Protein AF-A0A445MX66-F1 (afdb_monomer)

Radius of gyration: 47.35 Å; Cα contacts (8 Å, |Δi|>4): 118; chains: 1; bounding box: 82×67×129 Å

Structure (mmCIF, N/CA/C/O backbone):
data_AF-A0A445MX66-F1
#
_entry.id   AF-A0A445MX66-F1
#
loop_
_atom_site.group_PDB
_atom_site.id
_atom_site.type_symbol
_atom_site.label_atom_id
_atom_site.label_alt_id
_atom_site.label_comp_id
_atom_site.label_asym_id
_atom_site.label_entity_id
_atom_site.label_seq_id
_atom_site.pdbx_PDB_ins_code
_atom_site.Cartn_x
_atom_site.Cartn_y
_atom_site.Cartn_z
_atom_site.occupancy
_atom_site.B_iso_or_equiv
_atom_site.auth_seq_id
_atom_site.auth_comp_id
_atom_site.auth_asym_id
_atom_site.auth_atom_id
_atom_site.pdbx_PDB_model_num
ATOM 1 N N . MET A 1 1 ? -3.567 -3.135 62.555 1.00 37.69 1 MET A N 1
ATOM 2 C CA . MET A 1 1 ? -3.157 -3.762 63.830 1.00 37.69 1 MET A CA 1
ATOM 3 C C . MET A 1 1 ? -2.124 -4.834 63.524 1.00 37.69 1 MET A C 1
ATOM 5 O O . MET A 1 1 ? -2.475 -5.937 63.114 1.00 37.69 1 MET A O 1
ATOM 9 N N . GLU A 1 2 ? -0.850 -4.454 63.584 1.00 42.44 2 GLU A N 1
ATOM 10 C CA . GLU A 1 2 ? 0.297 -5.337 63.368 1.00 42.44 2 GLU A CA 1
ATOM 11 C C . GLU A 1 2 ? 0.404 -6.333 64.527 1.00 42.44 2 GLU A C 1
ATOM 13 O O . GLU A 1 2 ? 0.487 -5.938 65.690 1.00 42.44 2 GLU A O 1
ATOM 18 N N . LYS A 1 3 ? 0.404 -7.636 64.227 1.00 50.72 3 LYS A N 1
ATOM 19 C CA . LYS A 1 3 ? 0.773 -8.658 65.211 1.00 50.72 3 LYS A CA 1
ATOM 20 C C . LYS A 1 3 ? 2.296 -8.623 65.364 1.00 50.72 3 LYS A C 1
ATOM 22 O O . LYS A 1 3 ? 3.002 -9.344 64.667 1.00 50.72 3 LYS A O 1
ATOM 27 N N . LYS A 1 4 ? 2.789 -7.767 66.269 1.00 52.47 4 LYS A N 1
ATOM 28 C CA . LYS A 1 4 ? 4.136 -7.885 66.845 1.00 52.47 4 LYS A CA 1
ATOM 29 C C . LYS A 1 4 ? 4.270 -9.309 67.385 1.00 52.47 4 LYS A C 1
ATOM 31 O O . LYS A 1 4 ? 3.606 -9.657 68.359 1.00 52.47 4 LYS A O 1
ATOM 36 N N . ILE A 1 5 ? 5.107 -10.135 66.761 1.00 59.47 5 ILE A N 1
ATOM 37 C CA . ILE A 1 5 ? 5.666 -11.301 67.449 1.00 59.47 5 ILE A CA 1
ATOM 38 C C . ILE A 1 5 ? 6.386 -10.703 68.655 1.00 59.47 5 ILE A C 1
ATOM 40 O O . ILE A 1 5 ? 7.300 -9.900 68.483 1.00 59.47 5 ILE A O 1
ATOM 44 N N . SER A 1 6 ? 5.854 -10.951 69.854 1.00 62.12 6 SER A N 1
ATOM 45 C CA . SER A 1 6 ? 6.272 -10.239 71.058 1.00 62.12 6 SER A CA 1
ATOM 46 C C . SER A 1 6 ? 7.775 -10.414 71.231 1.00 62.12 6 SER A C 1
ATOM 48 O O . SER A 1 6 ? 8.242 -11.541 71.381 1.00 62.12 6 SER A O 1
ATOM 50 N N . ASN A 1 7 ? 8.534 -9.313 71.222 1.00 58.25 7 ASN A N 1
ATOM 51 C CA . ASN A 1 7 ? 9.970 -9.326 71.519 1.00 58.25 7 ASN A CA 1
ATOM 52 C C . ASN A 1 7 ? 10.262 -10.042 72.847 1.00 58.25 7 ASN A C 1
ATOM 54 O O . ASN A 1 7 ? 11.354 -10.568 73.023 1.00 58.25 7 ASN A O 1
ATOM 58 N N . GLN A 1 8 ? 9.277 -10.135 73.749 1.00 58.56 8 GLN A N 1
ATOM 59 C CA . GLN A 1 8 ? 9.381 -10.934 74.965 1.00 58.56 8 GLN A CA 1
ATOM 60 C C . GLN A 1 8 ? 9.539 -12.431 74.701 1.00 58.56 8 GLN A C 1
ATOM 62 O O . GLN A 1 8 ? 10.237 -13.081 75.462 1.00 58.56 8 GLN A O 1
ATOM 67 N N . LEU A 1 9 ? 8.931 -12.983 73.649 1.00 65.06 9 LEU A N 1
ATOM 68 C CA . LEU A 1 9 ? 8.980 -14.414 73.342 1.00 65.06 9 LEU A CA 1
ATOM 69 C C . LEU A 1 9 ? 10.354 -14.807 72.786 1.00 65.06 9 LEU A C 1
ATOM 71 O O . LEU A 1 9 ? 10.910 -15.826 73.179 1.00 65.06 9 LEU A O 1
ATOM 75 N N . LEU A 1 10 ? 10.940 -13.945 71.947 1.00 68.69 10 LEU A N 1
ATOM 76 C CA . LEU A 1 10 ? 12.295 -14.128 71.423 1.00 68.69 10 LEU A CA 1
ATOM 77 C C . LEU A 1 10 ? 13.352 -13.906 72.517 1.00 68.69 10 LEU A C 1
ATOM 79 O O . LEU A 1 10 ? 14.292 -14.691 72.647 1.00 68.69 10 LEU A O 1
ATOM 83 N N . LEU A 1 11 ? 13.150 -12.897 73.370 1.00 75.38 11 LEU A N 1
ATOM 84 C CA . LEU A 1 11 ? 14.002 -12.660 74.533 1.00 75.38 11 LEU A CA 1
ATOM 85 C C . LEU A 1 11 ? 13.935 -13.834 75.522 1.00 75.38 11 LEU A C 1
ATOM 87 O O . LEU A 1 11 ? 14.976 -14.299 75.973 1.00 75.38 11 LEU A O 1
ATOM 91 N N . TRP A 1 12 ? 12.747 -14.391 75.779 1.00 69.88 12 TRP A N 1
ATOM 92 C CA . TRP A 1 12 ? 12.590 -15.582 76.618 1.00 69.88 12 TRP A CA 1
ATOM 93 C C . TRP A 1 12 ? 13.281 -16.814 76.038 1.00 69.88 12 TRP A C 1
ATOM 95 O O . TRP A 1 12 ? 13.900 -17.557 76.794 1.00 69.88 12 TRP A O 1
ATOM 105 N N . THR A 1 13 ? 13.247 -17.023 74.718 1.00 75.25 13 THR A N 1
ATOM 106 C CA . THR A 1 13 ? 13.972 -18.149 74.106 1.00 75.25 13 THR A CA 1
ATOM 107 C C . THR A 1 13 ? 15.485 -18.011 74.249 1.00 75.25 13 THR A C 1
ATOM 109 O O . THR A 1 13 ? 16.150 -18.979 74.607 1.00 75.25 13 THR A O 1
ATOM 112 N N . VAL A 1 14 ? 16.038 -16.810 74.046 1.00 76.88 14 VAL A N 1
ATOM 113 C CA . VAL A 1 14 ? 17.482 -16.568 74.202 1.00 76.88 14 VAL A CA 1
ATOM 114 C C . VAL A 1 14 ? 17.906 -16.728 75.663 1.00 76.88 14 VAL A C 1
ATOM 116 O O . VAL A 1 14 ? 18.905 -17.389 75.942 1.00 76.88 14 VAL A O 1
ATOM 119 N N . VAL A 1 15 ? 17.117 -16.190 76.598 1.00 81.81 15 VAL A N 1
ATOM 120 C CA . VAL A 1 15 ? 17.354 -16.349 78.040 1.00 81.81 15 VAL A CA 1
ATOM 121 C C . VAL A 1 15 ? 17.308 -17.823 78.441 1.00 81.81 15 VAL A C 1
ATOM 123 O O . VAL A 1 15 ? 18.175 -18.278 79.181 1.00 81.81 15 VAL A O 1
ATOM 126 N N . TRP A 1 16 ? 16.359 -18.597 77.914 1.00 80.56 16 TRP A N 1
ATOM 127 C CA . TRP A 1 16 ? 16.237 -20.020 78.225 1.00 80.56 16 TRP A CA 1
ATOM 128 C C . TRP A 1 16 ? 17.460 -20.830 77.767 1.00 80.56 16 TRP A C 1
ATOM 130 O O . TRP A 1 16 ? 17.987 -21.621 78.546 1.00 80.56 16 TRP A O 1
ATOM 140 N N . PHE A 1 17 ? 17.984 -20.586 76.558 1.00 83.56 17 PHE A N 1
ATOM 141 C CA . PHE A 1 17 ? 19.207 -21.251 76.083 1.00 83.56 17 PHE A CA 1
ATOM 142 C C . PHE A 1 17 ? 20.465 -20.818 76.845 1.00 83.56 17 PHE A C 1
ATOM 144 O O . PHE A 1 17 ? 21.336 -21.650 77.095 1.00 83.56 17 PHE A O 1
ATOM 151 N N . ALA A 1 18 ? 20.553 -19.550 77.258 1.00 77.94 18 ALA A N 1
ATOM 152 C CA . ALA A 1 18 ? 21.656 -19.074 78.091 1.00 77.94 18 ALA A CA 1
ATOM 153 C C . ALA A 1 18 ? 21.648 -19.748 79.473 1.00 77.94 18 ALA A C 1
ATOM 155 O O . ALA A 1 18 ? 22.682 -20.230 79.931 1.00 77.94 18 ALA A O 1
ATOM 156 N N . VAL A 1 19 ? 20.475 -19.856 80.105 1.00 78.94 19 VAL A N 1
ATOM 157 C CA . VAL A 1 19 ? 20.312 -20.551 81.391 1.00 78.94 19 VAL A CA 1
ATOM 158 C C . VAL A 1 19 ? 20.622 -22.043 81.249 1.00 78.94 19 VAL A C 1
ATOM 160 O O . VAL A 1 19 ? 21.351 -22.587 82.074 1.00 78.94 19 VAL A O 1
ATOM 163 N N . LEU A 1 20 ? 20.150 -22.695 80.182 1.00 79.12 20 LEU A N 1
ATOM 164 C CA . LEU A 1 20 ? 20.460 -24.100 79.903 1.00 79.12 20 LEU A CA 1
ATOM 165 C C . LEU A 1 20 ? 21.974 -24.322 79.741 1.00 79.12 20 LEU A C 1
ATOM 167 O O . LEU A 1 20 ? 22.524 -25.252 80.324 1.00 79.12 20 LEU A O 1
ATOM 171 N N . GLY A 1 21 ? 22.660 -23.444 79.002 1.00 73.56 21 GLY A N 1
ATOM 172 C CA . GLY A 1 21 ? 24.112 -23.502 78.822 1.00 73.56 21 GLY A CA 1
ATOM 173 C C . GLY A 1 21 ? 24.884 -23.331 80.133 1.00 73.56 21 GLY A C 1
ATOM 174 O O . GLY A 1 21 ? 25.831 -24.073 80.385 1.00 73.56 21 GLY A O 1
ATOM 175 N N . ILE A 1 22 ? 24.444 -22.413 81.000 1.00 77.38 22 ILE A N 1
ATOM 176 C CA . ILE A 1 22 ? 25.040 -22.208 82.329 1.00 77.38 22 ILE A CA 1
ATOM 177 C C . ILE A 1 22 ? 24.821 -23.434 83.220 1.00 77.38 22 ILE A C 1
ATOM 179 O O . ILE A 1 22 ? 25.751 -23.857 83.898 1.00 77.38 22 ILE A O 1
ATOM 183 N N . ILE A 1 23 ? 23.631 -24.042 83.194 1.00 74.00 23 ILE A N 1
ATOM 184 C CA . ILE A 1 23 ? 23.332 -25.254 83.971 1.00 74.00 23 ILE A CA 1
ATOM 185 C C . ILE A 1 23 ? 24.197 -26.431 83.502 1.00 74.00 23 ILE A C 1
ATOM 187 O O . ILE A 1 23 ? 24.751 -27.140 84.337 1.00 74.00 23 ILE A O 1
ATOM 191 N N . ILE A 1 24 ? 24.372 -26.610 82.188 1.00 73.19 24 ILE A N 1
ATOM 192 C CA . ILE A 1 24 ? 25.236 -27.660 81.623 1.00 73.19 24 ILE A CA 1
ATOM 193 C C . ILE A 1 24 ? 26.702 -27.429 82.016 1.00 73.19 24 ILE A C 1
ATOM 195 O O . ILE A 1 24 ? 27.376 -28.363 82.447 1.00 73.19 24 ILE A O 1
ATOM 199 N N . ALA A 1 25 ? 27.193 -26.189 81.927 1.00 69.44 25 ALA A N 1
ATOM 200 C CA . ALA A 1 25 ? 28.552 -25.845 82.342 1.00 69.44 25 ALA A CA 1
ATOM 201 C C . ALA A 1 25 ? 28.762 -26.030 83.855 1.00 69.44 25 ALA A C 1
ATOM 203 O O . ALA A 1 25 ? 29.815 -26.501 84.280 1.00 69.44 25 ALA A O 1
ATOM 204 N N . PHE A 1 26 ? 27.754 -25.704 84.669 1.00 72.62 26 PHE A N 1
ATOM 205 C CA . PHE A 1 26 ? 27.798 -25.867 86.119 1.00 72.62 26 PHE A CA 1
ATOM 206 C C . PHE A 1 26 ? 27.766 -27.341 86.538 1.00 72.62 26 PHE A C 1
ATOM 208 O O . PHE A 1 26 ? 28.550 -27.739 87.395 1.00 72.62 26 PHE A O 1
ATOM 215 N N . LEU A 1 27 ? 26.928 -28.166 85.900 1.00 68.44 27 LEU A N 1
ATOM 216 C CA . LEU A 1 27 ? 26.918 -29.620 86.095 1.00 68.44 27 LEU A CA 1
ATOM 217 C C . LEU A 1 27 ? 28.268 -30.236 85.709 1.00 68.44 27 LEU A C 1
ATOM 219 O O . LEU A 1 27 ? 28.851 -30.948 86.521 1.00 68.44 27 LEU A O 1
ATOM 223 N N . GLY A 1 28 ? 28.823 -29.867 84.549 1.00 66.19 28 GLY A N 1
ATOM 224 C CA . GLY A 1 28 ? 30.144 -30.341 84.125 1.00 66.19 28 GLY A CA 1
ATOM 225 C C . GLY A 1 28 ? 31.279 -29.903 85.061 1.00 66.19 28 GLY A C 1
ATOM 226 O O . GLY A 1 28 ? 32.198 -30.674 85.335 1.00 66.19 28 GLY A O 1
ATOM 227 N N . HIS A 1 29 ? 31.213 -28.688 85.611 1.00 64.06 29 HIS A N 1
ATOM 228 C CA . HIS A 1 29 ? 32.207 -28.205 86.572 1.00 64.06 29 HIS A CA 1
ATOM 229 C C . HIS A 1 29 ? 32.077 -28.887 87.946 1.00 64.06 29 HIS A C 1
ATOM 231 O O . HIS A 1 29 ? 33.085 -29.206 88.578 1.00 64.06 29 HIS A O 1
ATOM 237 N N . MET A 1 30 ? 30.852 -29.136 88.417 1.00 55.72 30 MET A N 1
ATOM 238 C CA . MET A 1 30 ? 30.592 -29.860 89.668 1.00 55.72 30 MET A CA 1
ATOM 239 C C . MET A 1 30 ? 31.064 -31.318 89.593 1.00 55.72 30 MET A C 1
ATOM 241 O O . MET A 1 30 ? 31.640 -31.827 90.554 1.00 55.72 30 MET A O 1
ATOM 245 N N . GLU A 1 31 ? 30.894 -31.967 88.442 1.00 54.97 31 GLU A N 1
ATOM 246 C CA . GLU A 1 31 ? 31.339 -33.343 88.193 1.00 54.97 31 GLU A CA 1
ATOM 247 C C . GLU A 1 31 ? 32.878 -33.437 88.180 1.00 54.97 31 GLU A C 1
ATOM 249 O O . GLU A 1 31 ? 33.461 -34.296 88.845 1.00 54.97 31 GLU A O 1
ATOM 254 N N . MET A 1 32 ? 33.567 -32.466 87.566 1.00 50.44 32 MET A N 1
ATOM 255 C CA . MET A 1 32 ? 35.036 -32.374 87.597 1.00 50.44 32 MET A CA 1
ATOM 256 C C . MET A 1 32 ? 35.594 -32.074 89.001 1.00 50.44 32 MET A C 1
ATOM 258 O O . MET A 1 32 ? 36.635 -32.618 89.377 1.00 50.44 32 MET A O 1
ATOM 262 N N . ALA A 1 33 ? 34.901 -31.261 89.805 1.00 54.19 33 ALA A N 1
ATOM 263 C CA . ALA A 1 33 ? 35.298 -30.972 91.186 1.00 54.19 33 ALA A CA 1
ATOM 264 C C . ALA A 1 33 ? 35.116 -32.187 92.117 1.00 54.19 33 ALA A C 1
ATOM 266 O O . ALA A 1 33 ? 35.949 -32.429 92.993 1.00 54.19 33 ALA A O 1
ATOM 267 N N . HIS A 1 34 ? 34.075 -32.996 91.898 1.00 52.69 34 HIS A N 1
ATOM 268 C CA . HIS A 1 34 ? 33.863 -34.244 92.634 1.00 52.69 34 HIS A CA 1
ATOM 269 C C . HIS A 1 34 ? 34.894 -35.319 92.232 1.00 52.69 34 HIS A C 1
ATOM 271 O O . HIS A 1 34 ? 35.414 -36.041 93.087 1.00 52.69 34 HIS A O 1
ATOM 277 N N . HIS A 1 35 ? 35.282 -35.376 90.952 1.00 49.78 35 HIS A N 1
ATOM 278 C CA . HIS A 1 35 ? 36.266 -36.342 90.459 1.00 49.78 35 HIS A CA 1
ATOM 279 C C . HIS A 1 35 ? 37.714 -36.047 90.872 1.00 49.78 35 HIS A C 1
ATOM 281 O O . HIS A 1 35 ? 38.455 -36.997 91.119 1.00 49.78 35 HIS A O 1
ATOM 287 N N . GLN A 1 36 ? 38.132 -34.789 91.049 1.00 50.28 36 GLN A N 1
ATOM 288 C CA . GLN A 1 36 ? 39.493 -34.504 91.539 1.00 50.28 36 GLN A CA 1
ATOM 289 C C . GLN A 1 36 ? 39.706 -34.958 92.996 1.00 50.28 36 GLN A C 1
ATOM 291 O O . GLN A 1 36 ? 40.764 -35.499 93.327 1.00 50.28 36 GLN A O 1
ATOM 296 N N . GLY A 1 37 ? 38.685 -34.830 93.852 1.00 53.59 37 GLY A N 1
ATOM 297 C CA . GLY A 1 37 ? 38.729 -35.318 95.237 1.00 53.59 37 GLY A CA 1
ATOM 298 C C . GLY A 1 37 ? 38.658 -36.846 95.360 1.00 53.59 37 GLY A C 1
ATOM 299 O O . GLY A 1 37 ? 39.255 -37.419 96.274 1.00 53.59 37 GLY A O 1
ATOM 300 N N . ILE A 1 38 ? 37.969 -37.516 94.428 1.00 52.97 38 ILE A N 1
ATOM 301 C CA . ILE A 1 38 ? 37.894 -38.982 94.364 1.00 52.97 38 ILE A CA 1
ATOM 302 C C . ILE A 1 38 ? 39.188 -39.571 93.804 1.00 52.97 38 ILE A C 1
ATOM 304 O O . ILE A 1 38 ? 39.674 -40.537 94.373 1.00 52.97 38 ILE A O 1
ATOM 308 N N . ILE A 1 39 ? 39.797 -38.980 92.771 1.00 50.38 39 ILE A N 1
ATOM 309 C CA . ILE A 1 39 ? 41.041 -39.479 92.156 1.00 50.38 39 ILE A CA 1
ATOM 310 C C . ILE A 1 39 ? 42.231 -39.351 93.123 1.00 50.38 39 ILE A C 1
ATOM 312 O O . ILE A 1 39 ? 43.012 -40.291 93.246 1.00 50.38 39 ILE A O 1
ATOM 316 N N . ALA A 1 40 ? 42.332 -38.261 93.894 1.00 54.53 40 ALA A N 1
ATOM 317 C CA . ALA A 1 40 ? 43.365 -38.125 94.928 1.00 54.53 40 ALA A CA 1
ATOM 318 C C . ALA A 1 40 ? 43.204 -39.145 96.079 1.00 54.53 40 ALA A C 1
ATOM 320 O O . ALA A 1 40 ? 44.197 -39.630 96.618 1.00 54.53 40 ALA A O 1
ATOM 321 N N . LYS A 1 41 ? 41.961 -39.514 96.429 1.00 54.50 41 LYS A N 1
ATOM 322 C CA . LYS A 1 41 ? 41.661 -40.563 97.421 1.00 54.50 41 LYS A CA 1
ATOM 323 C C . LYS A 1 41 ? 41.800 -41.984 96.858 1.00 54.50 41 LYS A C 1
ATOM 325 O O . LYS A 1 41 ? 42.234 -42.861 97.592 1.00 54.50 41 LYS A O 1
ATOM 330 N N . TYR A 1 42 ? 41.508 -42.199 95.574 1.00 50.41 42 TYR A N 1
ATOM 331 C CA . TYR A 1 42 ? 41.682 -43.476 94.866 1.00 50.41 42 TYR A CA 1
ATOM 332 C C . TYR A 1 42 ? 43.161 -43.825 94.652 1.00 50.41 42 TYR A C 1
ATOM 334 O O . TYR A 1 42 ? 43.535 -44.982 94.782 1.00 50.41 42 TYR A O 1
ATOM 342 N N . PHE A 1 43 ? 44.027 -42.842 94.376 1.00 53.66 43 PHE A N 1
ATOM 343 C CA . PHE A 1 43 ? 45.470 -43.091 9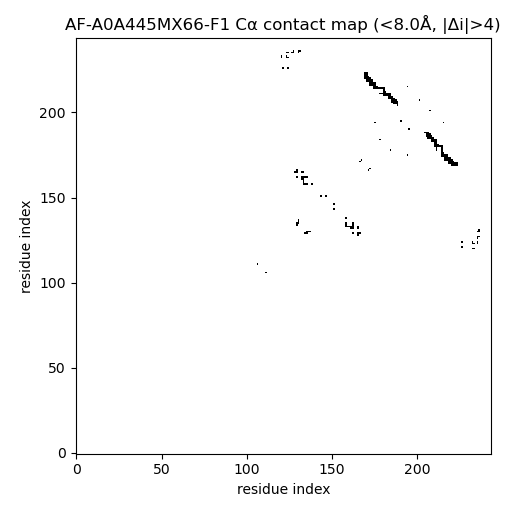4.241 1.00 53.66 43 PHE A CA 1
ATOM 344 C C . PHE A 1 43 ? 46.181 -43.323 95.585 1.00 53.66 43 PHE A C 1
ATOM 346 O O . PHE A 1 43 ? 47.231 -43.959 95.611 1.00 53.66 43 PHE A O 1
ATOM 353 N N . ALA A 1 44 ? 45.618 -42.835 96.696 1.00 57.50 44 ALA A N 1
ATOM 354 C CA . ALA A 1 44 ? 46.175 -43.008 98.041 1.00 57.50 44 ALA A CA 1
ATOM 355 C C . ALA A 1 44 ? 45.646 -44.255 98.784 1.00 57.50 44 ALA A C 1
ATOM 357 O O . ALA A 1 44 ? 46.174 -44.603 99.838 1.00 57.50 44 ALA A O 1
ATOM 358 N N . SER A 1 45 ? 44.619 -44.932 98.260 1.00 52.12 45 SER A N 1
ATOM 359 C CA . SER A 1 45 ? 43.957 -46.067 98.907 1.00 52.12 45 SER A CA 1
ATOM 360 C C . SER A 1 45 ? 43.606 -47.155 97.889 1.00 52.12 45 SER A C 1
ATOM 362 O O . SER A 1 45 ? 42.537 -47.136 97.287 1.00 52.12 45 SER A O 1
ATOM 364 N N . SER A 1 46 ? 44.477 -48.159 97.840 1.00 40.44 46 SER A N 1
ATOM 365 C CA . SER A 1 46 ? 44.176 -49.548 97.486 1.00 40.44 46 SER A CA 1
ATOM 366 C C . SER A 1 46 ? 44.035 -49.934 96.012 1.00 40.44 46 SER A C 1
ATOM 368 O O . SER A 1 46 ? 43.277 -49.404 95.209 1.00 40.44 46 SER A O 1
ATOM 370 N N . SER A 1 47 ? 44.775 -50.998 95.730 1.00 47.00 47 SER A N 1
ATOM 371 C CA . SER A 1 47 ? 44.802 -51.872 94.571 1.00 47.00 47 SER A CA 1
ATOM 372 C C . SER A 1 47 ? 43.506 -52.674 94.382 1.00 47.00 47 SER A C 1
ATOM 374 O O . SER A 1 47 ? 43.535 -53.903 94.428 1.00 47.00 47 SER A O 1
ATOM 376 N N . GLU A 1 48 ? 42.379 -52.010 94.134 1.00 43.59 48 GLU A N 1
ATOM 377 C CA . GLU A 1 48 ? 41.166 -52.676 93.640 1.00 43.59 48 GLU A CA 1
ATOM 378 C C . GLU A 1 48 ? 40.660 -52.018 92.348 1.00 43.59 48 GLU A C 1
ATOM 380 O O . GLU A 1 48 ? 40.550 -50.800 92.225 1.00 43.59 48 GLU A O 1
ATOM 385 N N . GLN A 1 49 ? 40.420 -52.857 91.336 1.00 55.12 49 GLN A N 1
ATOM 386 C CA . GLN A 1 49 ? 40.058 -52.460 89.974 1.00 55.12 49 GLN A CA 1
ATOM 387 C C . GLN A 1 49 ? 38.653 -51.832 89.891 1.00 55.12 49 GLN A C 1
ATOM 389 O O . GLN A 1 49 ? 37.703 -52.453 90.367 1.00 55.12 49 GLN A O 1
ATOM 394 N N . PRO A 1 50 ? 38.435 -50.717 89.163 1.00 44.84 50 PRO A N 1
ATOM 395 C CA . PRO A 1 50 ? 37.089 -50.249 88.857 1.00 44.84 50 PRO A CA 1
ATOM 396 C C . PRO A 1 50 ? 36.638 -50.773 87.484 1.00 44.84 50 PRO A C 1
ATOM 398 O O . PRO A 1 50 ? 36.565 -50.043 86.495 1.00 44.84 50 PRO A O 1
ATOM 401 N N . GLY A 1 51 ? 36.322 -52.066 87.412 1.00 51.94 51 GLY A N 1
ATOM 402 C CA . GLY A 1 51 ? 35.613 -52.665 86.282 1.00 51.94 51 GLY A CA 1
ATOM 403 C C . GLY A 1 51 ? 34.103 -52.663 86.528 1.00 51.94 51 GLY A C 1
ATOM 404 O O . GLY A 1 51 ? 33.627 -53.472 87.316 1.00 51.94 51 GLY A O 1
ATOM 405 N N . SER A 1 52 ? 33.371 -51.773 85.838 1.00 49.88 52 SER A N 1
ATOM 406 C CA . SER A 1 52 ? 31.923 -51.826 85.485 1.00 49.88 52 SER A CA 1
ATOM 407 C C . SER A 1 52 ? 31.042 -50.612 85.839 1.00 49.88 52 SER A C 1
ATOM 409 O O . SER A 1 52 ? 29.921 -50.541 85.330 1.00 49.88 52 SER A O 1
ATOM 411 N N . ALA A 1 53 ? 31.517 -49.616 86.600 1.00 48.38 53 ALA A N 1
ATOM 412 C CA . ALA A 1 53 ? 30.707 -48.425 86.922 1.00 48.38 53 ALA A CA 1
ATOM 413 C C . ALA A 1 53 ? 30.708 -47.336 85.819 1.00 48.38 53 ALA A C 1
ATOM 415 O O . ALA A 1 53 ? 29.693 -46.679 85.608 1.00 48.38 53 ALA A O 1
ATOM 416 N N . SER A 1 54 ? 31.796 -47.204 85.048 1.00 57.12 54 SER A N 1
ATOM 417 C CA . SER A 1 54 ? 31.999 -46.110 84.070 1.00 57.12 54 SER A CA 1
ATOM 418 C C . SER A 1 54 ? 31.055 -46.149 82.850 1.00 57.12 54 SER A C 1
ATOM 420 O O . SER A 1 54 ? 30.579 -45.119 82.374 1.00 57.12 54 SER A O 1
ATOM 422 N N . ASN A 1 55 ? 30.697 -47.341 82.360 1.00 56.22 55 ASN A N 1
ATOM 423 C CA . ASN A 1 55 ? 29.939 -47.450 81.107 1.00 56.22 55 ASN A CA 1
ATOM 424 C C . ASN A 1 55 ? 28.459 -47.075 81.252 1.00 56.22 55 ASN A C 1
ATOM 426 O O . ASN A 1 55 ? 27.849 -46.638 80.281 1.00 56.22 55 ASN A O 1
ATOM 430 N N . LYS A 1 56 ? 27.858 -47.244 82.437 1.00 58.53 56 LYS A N 1
ATOM 431 C CA . LYS A 1 56 ? 26.425 -46.968 82.623 1.00 58.53 56 LYS A CA 1
ATOM 432 C C . LYS A 1 56 ? 26.152 -45.467 82.671 1.00 58.53 56 LYS A C 1
ATOM 434 O O . LYS A 1 56 ? 25.249 -45.013 81.977 1.00 58.53 56 LYS A O 1
ATOM 439 N N . GLU A 1 57 ? 26.957 -44.702 83.406 1.00 60.22 57 GLU A N 1
ATOM 440 C CA . GLU A 1 57 ? 26.836 -43.237 83.477 1.00 60.22 57 GLU A CA 1
ATOM 441 C C . GLU A 1 57 ? 27.097 -42.578 82.115 1.00 60.22 57 GLU A C 1
ATOM 443 O O . GLU A 1 57 ? 26.317 -41.731 81.682 1.00 60.22 57 GLU A O 1
ATOM 448 N N . TYR A 1 58 ? 28.103 -43.045 81.367 1.00 65.00 58 TYR A N 1
ATOM 449 C CA . TYR A 1 58 ? 28.363 -42.566 80.006 1.00 65.00 58 TYR A CA 1
ATOM 450 C C . TYR A 1 58 ? 27.184 -42.830 79.050 1.00 65.00 58 TYR A C 1
ATOM 452 O O . TYR A 1 58 ? 26.785 -41.945 78.293 1.00 65.00 58 TYR A O 1
ATOM 460 N N . ILE A 1 59 ? 26.564 -44.016 79.114 1.00 67.44 59 ILE A N 1
ATOM 461 C CA . ILE A 1 59 ? 25.380 -44.343 78.302 1.00 67.44 59 ILE A CA 1
ATOM 462 C C . ILE A 1 59 ? 24.185 -43.451 78.678 1.00 67.44 59 ILE A C 1
ATOM 464 O O . ILE A 1 59 ? 23.458 -43.008 77.785 1.00 67.44 59 ILE A O 1
ATOM 468 N N . TYR A 1 60 ? 23.989 -43.128 79.960 1.00 74.06 60 TYR A N 1
ATOM 469 C CA . TYR A 1 60 ? 22.943 -42.188 80.384 1.00 74.06 60 TYR A CA 1
ATOM 470 C C . TYR A 1 60 ? 23.161 -40.781 79.810 1.00 74.06 60 TYR A C 1
ATOM 472 O O . TYR A 1 60 ? 22.227 -40.187 79.272 1.00 74.06 60 TYR A O 1
ATOM 480 N N . TRP A 1 61 ? 24.390 -40.266 79.827 1.00 68.19 61 TRP A N 1
ATOM 481 C CA . TRP A 1 61 ? 24.689 -38.945 79.266 1.00 68.19 61 TRP A CA 1
ATOM 482 C C . TRP A 1 61 ? 24.602 -38.903 77.732 1.00 68.19 61 TRP A C 1
ATOM 484 O O . TRP A 1 61 ? 24.077 -37.941 77.162 1.00 68.19 61 TRP A O 1
ATOM 494 N N . VAL A 1 62 ? 25.028 -39.961 77.036 1.00 70.62 62 VAL A N 1
ATOM 495 C CA . VAL A 1 62 ? 24.882 -40.064 75.572 1.00 70.62 62 VAL A CA 1
ATOM 496 C C . VAL A 1 62 ? 23.407 -40.177 75.169 1.00 70.62 62 VAL A C 1
ATOM 498 O O . VAL A 1 62 ? 22.964 -39.514 74.233 1.00 70.62 62 VAL A O 1
ATOM 501 N N . THR A 1 63 ? 22.604 -40.957 75.893 1.00 72.69 63 THR A N 1
ATOM 502 C CA . THR A 1 63 ? 21.164 -41.068 75.598 1.00 72.69 63 THR A CA 1
ATOM 503 C C . THR A 1 63 ? 20.415 -39.766 75.889 1.00 72.69 63 THR A C 1
ATOM 505 O O . THR A 1 63 ? 19.575 -39.357 75.086 1.00 72.69 63 THR A O 1
ATOM 508 N N . LEU A 1 64 ? 20.765 -39.059 76.968 1.00 77.56 64 LEU A N 1
ATOM 509 C CA . LEU A 1 64 ? 20.188 -37.757 77.304 1.00 77.56 64 LEU A CA 1
ATOM 510 C C . LEU A 1 64 ? 20.529 -36.679 76.260 1.00 77.56 64 LEU A C 1
ATOM 512 O O . LEU A 1 64 ? 19.654 -35.912 75.855 1.00 77.56 64 LEU A O 1
ATOM 516 N N . THR A 1 65 ? 21.776 -36.631 75.783 1.00 70.06 65 THR A N 1
ATOM 517 C CA . THR A 1 65 ? 22.198 -35.653 74.761 1.00 70.06 65 THR A CA 1
ATOM 518 C C . THR A 1 65 ? 21.532 -35.908 73.409 1.00 70.06 65 THR A C 1
ATOM 520 O O . THR A 1 65 ? 21.055 -34.962 72.779 1.00 70.06 65 THR A O 1
ATOM 523 N N . VAL A 1 66 ? 21.404 -37.172 72.991 1.00 74.06 66 VAL A N 1
ATOM 524 C CA . VAL A 1 66 ? 20.673 -37.539 71.766 1.00 74.06 66 VAL A CA 1
ATOM 525 C C . VAL A 1 66 ? 19.188 -37.183 71.882 1.00 74.06 66 VAL A C 1
ATOM 527 O O . VAL A 1 66 ? 18.622 -36.615 70.947 1.00 74.06 66 VAL A O 1
ATOM 530 N N . LEU A 1 67 ? 18.557 -37.433 73.034 1.00 82.38 67 LEU A N 1
ATOM 531 C CA . LEU A 1 67 ? 17.154 -37.079 73.268 1.00 82.38 67 LEU A CA 1
ATOM 532 C C . LEU A 1 67 ? 16.923 -35.561 73.167 1.00 82.38 67 LEU A C 1
ATOM 534 O O . LEU A 1 67 ? 15.993 -35.118 72.491 1.00 82.38 67 LEU A O 1
ATOM 538 N N . LEU A 1 68 ? 17.790 -34.756 73.786 1.00 79.75 68 LEU A N 1
ATOM 539 C CA . LEU A 1 68 ? 17.707 -33.295 73.721 1.00 79.75 68 LEU A CA 1
ATOM 540 C C . LEU A 1 68 ? 17.953 -32.761 72.304 1.00 79.75 68 LEU A C 1
ATOM 542 O O . LEU A 1 68 ? 17.258 -31.837 71.877 1.00 79.75 68 LEU A O 1
ATOM 546 N N . ALA A 1 69 ? 18.870 -33.366 71.543 1.00 73.19 69 ALA A N 1
ATOM 547 C CA . ALA A 1 69 ? 19.108 -33.006 70.146 1.00 73.19 69 ALA A CA 1
ATOM 548 C C . ALA A 1 69 ? 17.881 -33.289 69.261 1.00 73.19 69 ALA A C 1
ATOM 550 O O . ALA A 1 69 ? 17.506 -32.454 68.435 1.00 73.19 69 ALA A O 1
ATOM 551 N N . VAL A 1 70 ? 17.207 -34.426 69.471 1.00 77.75 70 VAL A N 1
ATOM 552 C CA . VAL A 1 70 ? 15.974 -34.779 68.748 1.00 77.75 70 VAL A CA 1
ATOM 553 C C . VAL A 1 70 ? 14.838 -33.816 69.095 1.00 77.75 70 VAL A C 1
ATOM 555 O O . VAL A 1 70 ? 14.151 -33.332 68.195 1.00 77.75 70 VAL A O 1
ATOM 558 N N . ILE A 1 71 ? 14.663 -33.477 70.376 1.00 82.56 71 ILE A N 1
ATOM 559 C CA . ILE A 1 71 ? 13.649 -32.505 70.814 1.00 82.56 71 ILE A CA 1
ATOM 560 C C . ILE A 1 71 ? 13.945 -31.117 70.225 1.00 82.56 71 ILE A C 1
ATOM 562 O O . ILE A 1 71 ? 13.035 -30.466 69.708 1.00 82.56 71 ILE A O 1
ATOM 566 N N . GLY A 1 72 ? 15.211 -30.688 70.226 1.00 78.75 72 GLY A N 1
ATOM 567 C CA . GLY A 1 72 ? 15.646 -29.430 69.617 1.00 78.75 72 GLY A CA 1
ATOM 568 C C . GLY A 1 72 ? 15.380 -29.375 68.111 1.00 78.75 72 GLY A C 1
ATOM 569 O O . GLY A 1 72 ? 14.844 -28.382 67.616 1.00 78.75 72 GLY A O 1
ATOM 570 N N . LEU A 1 73 ? 15.659 -30.463 67.386 1.00 80.81 73 LEU A N 1
ATOM 571 C CA . LEU A 1 73 ? 15.363 -30.580 65.956 1.00 80.81 73 LEU A CA 1
ATOM 572 C C . LEU A 1 73 ? 13.855 -30.476 65.686 1.00 80.81 73 LEU A C 1
ATOM 574 O O . LEU A 1 73 ? 13.428 -29.790 64.757 1.00 80.81 73 LEU A O 1
ATOM 578 N N . LEU A 1 74 ? 13.035 -31.128 66.511 1.00 79.19 74 LEU A N 1
ATOM 579 C CA . LEU A 1 74 ? 11.585 -31.146 66.340 1.00 79.19 74 LEU A CA 1
ATOM 580 C C . LEU A 1 74 ? 10.973 -29.759 66.599 1.00 79.19 74 LEU A C 1
ATOM 582 O O . LEU A 1 74 ? 10.123 -29.317 65.826 1.00 79.19 74 LEU A O 1
ATOM 586 N N . GLN A 1 75 ? 11.473 -29.037 67.608 1.00 74.56 75 GLN A N 1
ATOM 587 C CA . GLN A 1 75 ? 11.118 -27.637 67.875 1.00 74.56 75 GLN A CA 1
ATOM 588 C C . GLN A 1 75 ? 11.591 -26.694 66.755 1.00 74.56 75 GLN A C 1
ATOM 590 O O . GLN A 1 75 ? 10.857 -25.801 66.336 1.00 74.56 75 GLN A O 1
ATOM 595 N N . PHE A 1 76 ? 12.783 -26.914 66.196 1.00 76.31 76 PHE A N 1
ATOM 596 C CA . PHE A 1 76 ? 13.282 -26.128 65.066 1.00 76.31 76 PHE A CA 1
ATOM 597 C C . PHE A 1 76 ? 12.421 -26.322 63.810 1.00 76.31 76 PHE A C 1
ATOM 599 O O . PHE A 1 76 ? 12.077 -25.355 63.130 1.00 76.31 76 PHE A O 1
ATOM 606 N N . LEU A 1 77 ? 12.006 -27.558 63.519 1.00 80.31 77 LEU A N 1
ATOM 607 C CA . LEU A 1 77 ? 11.162 -27.869 62.365 1.00 80.31 77 LEU A CA 1
ATOM 608 C C . LEU A 1 77 ? 9.745 -27.301 62.499 1.00 80.31 77 LEU A C 1
ATOM 610 O O . LEU A 1 77 ? 9.180 -26.832 61.505 1.00 80.31 77 LEU A O 1
ATOM 614 N N . THR A 1 78 ? 9.156 -27.320 63.697 1.00 81.38 78 THR A N 1
ATOM 615 C CA . THR A 1 78 ? 7.841 -26.706 63.931 1.00 81.38 78 THR A CA 1
ATOM 616 C C . THR A 1 78 ? 7.930 -25.189 63.818 1.00 81.38 78 THR A C 1
ATOM 618 O O . THR A 1 78 ? 7.116 -24.605 63.107 1.00 81.38 78 THR A O 1
ATOM 621 N N . MET A 1 79 ? 8.961 -24.564 64.395 1.00 75.62 79 MET A N 1
ATOM 622 C CA . MET A 1 79 ? 9.169 -23.114 64.362 1.00 75.62 79 MET A CA 1
ATOM 623 C C . MET A 1 79 ? 9.517 -22.600 62.957 1.00 75.62 79 MET A C 1
ATOM 625 O O . MET A 1 79 ? 8.979 -21.583 62.519 1.00 75.62 79 MET A O 1
ATOM 629 N N . ALA A 1 80 ? 10.321 -23.342 62.188 1.00 69.06 80 ALA A N 1
ATOM 630 C CA . ALA A 1 80 ? 10.595 -23.046 60.782 1.00 69.06 80 ALA A CA 1
ATOM 631 C C . ALA A 1 80 ? 9.329 -23.149 59.912 1.00 69.06 80 ALA A C 1
ATOM 633 O O . ALA A 1 80 ? 9.157 -22.379 58.963 1.00 69.06 80 ALA A O 1
ATOM 634 N N . ARG A 1 81 ? 8.408 -24.069 60.239 1.00 72.44 81 ARG A N 1
ATOM 635 C CA . ARG A 1 81 ? 7.101 -24.169 59.570 1.00 72.44 81 ARG A CA 1
ATOM 636 C C . ARG A 1 81 ? 6.182 -23.000 59.922 1.00 72.44 81 ARG A C 1
ATOM 638 O O . ARG A 1 81 ? 5.540 -22.467 59.016 1.00 72.44 81 ARG A O 1
ATOM 645 N N . THR A 1 82 ? 6.131 -22.561 61.181 1.00 73.06 82 THR A N 1
ATOM 646 C CA . THR A 1 82 ? 5.357 -21.369 61.570 1.00 73.06 82 THR A CA 1
ATOM 647 C C . THR A 1 82 ? 5.936 -20.099 60.960 1.00 73.06 82 THR A C 1
ATOM 649 O O . THR A 1 82 ? 5.164 -19.278 60.479 1.00 73.06 82 THR A O 1
ATOM 652 N N . LEU A 1 83 ? 7.263 -19.964 60.883 1.00 70.00 83 LEU A N 1
ATOM 653 C CA . LEU A 1 83 ? 7.921 -18.804 60.275 1.00 70.00 83 LEU A CA 1
ATOM 654 C C . LEU A 1 83 ? 7.673 -18.726 58.759 1.00 70.00 83 LEU A C 1
ATOM 656 O O . LEU A 1 83 ? 7.379 -17.660 58.227 1.00 70.00 83 LEU A O 1
ATOM 66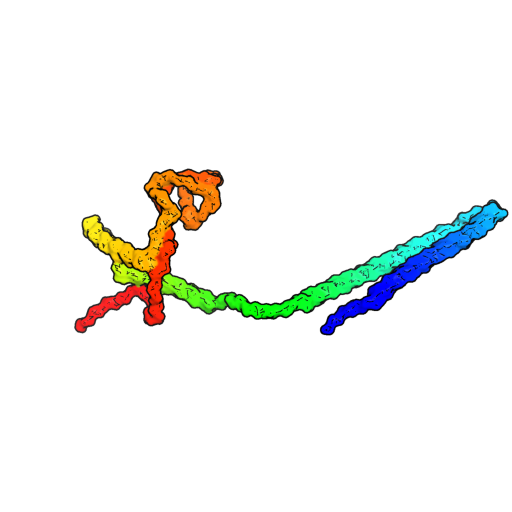0 N N . LYS A 1 84 ? 7.698 -19.864 58.052 1.00 68.19 84 LYS A N 1
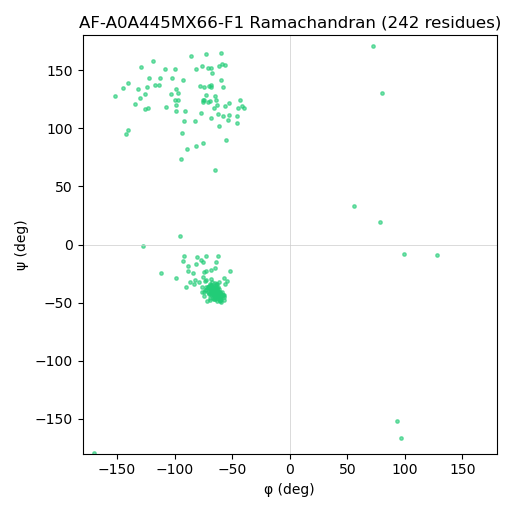ATOM 661 C CA . LYS A 1 84 ? 7.305 -19.917 56.632 1.00 68.19 84 LYS A CA 1
ATOM 662 C C . LYS A 1 84 ? 5.831 -19.554 56.427 1.00 68.19 84 LYS A C 1
ATOM 664 O O . LYS A 1 84 ? 5.514 -18.855 55.467 1.00 68.19 84 LYS A O 1
ATOM 669 N N . ARG A 1 85 ? 4.936 -19.984 57.327 1.00 67.50 85 ARG A N 1
ATOM 670 C CA . ARG A 1 85 ? 3.510 -19.613 57.286 1.00 67.50 85 ARG A CA 1
ATOM 671 C C . ARG A 1 85 ? 3.288 -18.124 57.541 1.00 67.50 85 ARG A C 1
ATOM 673 O O . ARG A 1 85 ? 2.546 -17.507 56.787 1.00 67.50 85 ARG A O 1
ATOM 680 N N . THR A 1 86 ? 3.961 -17.526 58.521 1.00 66.44 86 THR A N 1
ATOM 681 C CA . THR A 1 86 ? 3.810 -16.091 58.804 1.00 66.44 86 THR A CA 1
ATOM 682 C C .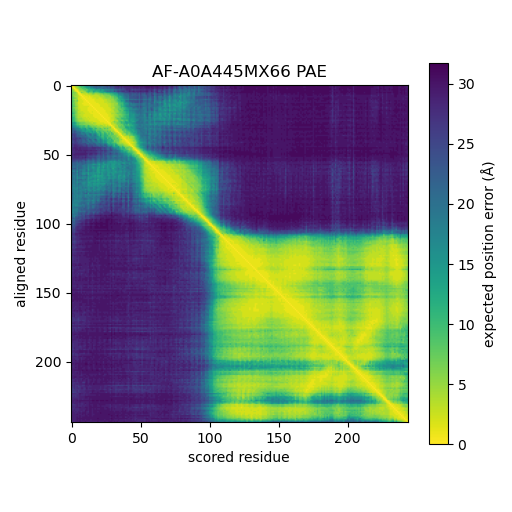 THR A 1 86 ? 4.411 -15.215 57.709 1.00 66.44 86 THR A C 1
ATOM 684 O O . THR A 1 86 ? 3.833 -14.178 57.406 1.00 66.44 86 THR A O 1
ATOM 687 N N . ILE A 1 87 ? 5.504 -15.634 57.058 1.00 66.19 87 ILE A N 1
ATOM 688 C CA . ILE A 1 87 ? 6.052 -14.938 55.880 1.00 66.19 87 ILE A CA 1
ATOM 689 C C . ILE A 1 87 ? 5.099 -15.056 54.682 1.00 66.19 87 ILE A C 1
ATOM 691 O O . ILE A 1 87 ? 4.876 -14.066 53.991 1.00 66.19 87 ILE A O 1
ATOM 695 N N . ALA A 1 88 ? 4.490 -16.224 54.450 1.00 64.75 88 ALA A N 1
ATOM 696 C CA . ALA A 1 88 ? 3.499 -16.399 53.387 1.00 64.75 88 ALA A CA 1
ATOM 697 C C . ALA A 1 88 ? 2.237 -15.548 53.630 1.00 64.75 88 ALA A C 1
ATOM 699 O O . ALA A 1 88 ? 1.758 -14.870 52.723 1.00 64.75 88 ALA A O 1
ATOM 700 N N . GLU A 1 89 ? 1.734 -15.509 54.865 1.00 61.56 89 GLU A N 1
ATOM 701 C CA . GLU A 1 89 ? 0.595 -14.666 55.250 1.00 61.56 89 GLU A CA 1
ATOM 702 C C . GLU A 1 89 ? 0.943 -13.168 55.221 1.00 61.56 89 GLU A C 1
ATOM 704 O O . GLU A 1 89 ? 0.129 -12.349 54.785 1.00 61.56 89 GLU A O 1
ATOM 709 N N . ALA A 1 90 ? 2.165 -12.795 55.611 1.00 58.38 90 ALA A N 1
ATOM 710 C CA . ALA A 1 90 ? 2.667 -11.430 55.492 1.00 58.38 90 ALA A CA 1
ATOM 711 C C . ALA A 1 90 ? 2.853 -11.018 54.025 1.00 58.38 90 ALA A C 1
ATOM 713 O O . ALA A 1 90 ? 2.524 -9.889 53.688 1.00 58.38 90 ALA A O 1
ATOM 714 N N . ALA A 1 91 ? 3.277 -11.912 53.127 1.00 57.56 91 ALA A N 1
ATOM 715 C CA . ALA A 1 91 ? 3.379 -11.634 51.692 1.00 57.56 91 ALA A CA 1
ATOM 716 C C . ALA A 1 91 ? 2.002 -11.429 51.030 1.00 57.56 91 ALA A C 1
ATOM 718 O O . ALA A 1 91 ? 1.863 -10.610 50.120 1.00 57.56 91 ALA A O 1
ATOM 719 N N . VAL A 1 92 ? 0.965 -12.119 51.515 1.00 58.34 92 VAL A N 1
ATOM 720 C CA . VAL A 1 92 ? -0.423 -11.900 51.074 1.00 58.34 92 VAL A CA 1
ATOM 721 C C . VAL A 1 92 ? -0.978 -10.574 51.615 1.00 58.34 92 VAL A C 1
ATOM 723 O O . VAL A 1 92 ? -1.695 -9.878 50.898 1.00 58.34 92 VAL A O 1
ATOM 726 N N . LYS A 1 93 ? -0.617 -10.183 52.845 1.00 55.06 93 LYS A N 1
ATOM 727 C CA . LYS A 1 93 ? -1.127 -8.974 53.520 1.00 55.06 93 LYS A CA 1
ATOM 728 C C . LYS A 1 93 ? -0.329 -7.692 53.233 1.00 55.06 93 LYS A C 1
ATOM 730 O O . LYS A 1 93 ? -0.881 -6.604 53.357 1.00 55.06 93 LYS A O 1
ATOM 735 N N . ALA A 1 94 ? 0.939 -7.815 52.837 1.00 52.09 94 ALA A N 1
ATOM 736 C CA . ALA A 1 94 ? 1.848 -6.720 52.494 1.00 52.09 94 ALA A CA 1
ATOM 737 C C . ALA A 1 94 ? 1.900 -6.417 50.991 1.00 52.09 94 ALA A C 1
ATOM 739 O O . ALA A 1 94 ? 2.689 -5.570 50.575 1.00 52.09 94 ALA A O 1
ATOM 740 N N . ARG A 1 95 ? 1.043 -7.036 50.160 1.00 47.41 95 ARG A N 1
ATOM 741 C CA . ARG A 1 95 ? 0.689 -6.393 48.891 1.00 47.41 95 ARG A CA 1
ATOM 742 C C . ARG A 1 95 ? 0.002 -5.077 49.259 1.00 47.41 95 ARG A C 1
ATOM 744 O O . ARG A 1 95 ? -1.099 -5.129 49.811 1.00 47.41 95 ARG A O 1
ATOM 751 N N . PRO A 1 96 ? 0.607 -3.909 48.970 1.00 47.16 96 PRO A N 1
ATOM 752 C CA . PRO A 1 96 ? -0.144 -2.678 49.057 1.00 47.16 96 PRO A CA 1
ATOM 753 C C . PRO A 1 96 ? -1.323 -2.865 48.112 1.00 47.16 96 PRO A C 1
ATOM 755 O O . PRO A 1 96 ? -1.154 -3.416 47.016 1.00 47.16 96 PRO A O 1
ATOM 758 N N . GLY A 1 97 ? -2.519 -2.477 48.561 1.00 51.06 97 GLY A N 1
ATOM 759 C CA . GLY A 1 97 ? -3.683 -2.448 47.694 1.00 51.06 97 GLY A CA 1
ATOM 760 C C . GLY A 1 97 ? -3.240 -1.853 46.369 1.00 51.06 97 GLY A C 1
ATOM 761 O O . GLY A 1 97 ? -2.626 -0.782 46.351 1.00 51.06 97 GLY A O 1
ATOM 762 N N . LYS A 1 98 ? -3.469 -2.587 45.273 1.00 46.12 98 LYS A N 1
ATOM 763 C CA . LYS A 1 98 ? -3.470 -1.981 43.950 1.00 46.12 98 LYS A CA 1
ATOM 764 C C . LYS A 1 98 ? -4.298 -0.710 44.130 1.00 46.12 98 LYS A C 1
ATOM 766 O O . LYS A 1 98 ? -5.520 -0.794 44.202 1.00 46.12 98 LYS A O 1
ATOM 771 N N . LYS A 1 99 ? -3.651 0.464 44.175 1.00 51.53 99 LYS A N 1
ATOM 772 C CA . LYS A 1 99 ? -4.215 1.612 43.479 1.00 51.53 99 LYS A CA 1
ATOM 773 C C . LYS A 1 99 ? -4.581 0.996 42.146 1.00 51.53 99 LYS A C 1
ATOM 775 O O . LYS A 1 99 ? -3.691 0.497 41.449 1.00 51.53 99 LYS A O 1
ATOM 780 N N . GLN A 1 100 ? -5.877 0.863 41.884 1.00 51.78 100 GLN A N 1
ATOM 781 C CA . GLN A 1 100 ? -6.349 0.640 40.539 1.00 51.78 100 GLN A CA 1
ATOM 782 C C . GLN A 1 100 ? -5.761 1.813 39.758 1.00 51.78 100 GLN A C 1
ATOM 784 O O . GLN A 1 100 ? -6.331 2.891 39.675 1.00 51.78 100 GLN A O 1
ATOM 789 N N . ARG A 1 101 ? -4.552 1.611 39.221 1.00 54.50 101 ARG A N 1
ATOM 790 C CA . ARG A 1 101 ? -4.214 2.085 37.895 1.00 54.50 101 ARG A CA 1
ATOM 791 C C . ARG A 1 101 ? -5.480 1.753 37.113 1.00 54.50 101 ARG A C 1
ATOM 793 O O . ARG A 1 101 ? -5.855 0.573 37.194 1.00 54.50 101 ARG A O 1
ATOM 800 N N . PRO A 1 102 ? -6.190 2.745 36.533 1.00 54.00 102 PRO A N 1
ATOM 801 C CA . PRO A 1 102 ? -7.371 2.475 35.726 1.00 54.00 102 PRO A CA 1
ATOM 802 C C . PRO A 1 102 ? -7.026 1.239 34.927 1.00 54.00 102 PRO A C 1
ATOM 804 O O . PRO A 1 102 ? -5.947 1.224 34.318 1.00 54.00 102 PRO A O 1
ATOM 807 N N . ALA A 1 103 ? -7.783 0.155 35.141 1.00 59.94 103 ALA A N 1
ATOM 808 C CA . ALA A 1 103 ? -7.512 -1.098 34.466 1.00 59.94 103 ALA A CA 1
ATOM 809 C C . ALA A 1 103 ? -7.271 -0.695 33.020 1.00 59.94 103 ALA A C 1
ATOM 811 O O . ALA A 1 103 ? -8.130 -0.018 32.458 1.00 59.94 103 ALA A O 1
ATOM 812 N N . ALA A 1 104 ? -6.064 -0.939 32.498 1.00 62.59 104 ALA A N 1
ATOM 813 C CA . ALA A 1 104 ? -5.820 -0.714 31.088 1.00 62.59 104 ALA A CA 1
ATOM 814 C C . ALA A 1 104 ? -6.928 -1.518 30.424 1.00 62.59 104 ALA A C 1
ATOM 816 O O . ALA A 1 104 ? -6.965 -2.740 30.605 1.00 62.59 104 ALA A O 1
ATOM 817 N N . VAL A 1 105 ? -7.916 -0.805 29.879 1.00 64.19 105 VAL A N 1
ATOM 818 C CA . VAL A 1 105 ? -9.133 -1.392 29.345 1.00 64.19 105 VAL A CA 1
ATOM 819 C C . VAL A 1 105 ? -8.608 -2.273 28.237 1.00 64.19 105 VAL A C 1
ATOM 821 O O . VAL A 1 105 ? -8.123 -1.778 27.224 1.00 64.19 105 VAL A O 1
ATOM 824 N N . GLN A 1 106 ? -8.538 -3.577 28.498 1.00 66.44 106 GLN A N 1
ATOM 825 C CA . GLN A 1 106 ? -8.233 -4.511 27.437 1.00 66.44 106 GLN A CA 1
ATOM 826 C C . GLN A 1 106 ? -9.406 -4.347 26.479 1.00 66.44 106 GLN A C 1
ATOM 828 O O . GLN A 1 106 ? -10.538 -4.500 26.949 1.00 66.44 106 GLN A O 1
ATOM 833 N N . PRO A 1 107 ? -9.163 -3.956 25.215 1.00 65.94 107 PRO A N 1
ATOM 834 C CA . PRO A 1 107 ? -10.242 -3.674 24.289 1.00 65.94 107 PRO A CA 1
ATOM 835 C C . PRO A 1 107 ? -11.169 -4.883 24.279 1.00 65.94 107 PRO A C 1
ATOM 837 O O . PRO A 1 107 ? -10.731 -6.024 24.069 1.00 65.94 107 PRO A O 1
ATOM 840 N N . THR A 1 108 ? -12.430 -4.632 24.613 1.00 78.81 108 THR A N 1
ATOM 841 C CA . THR A 1 108 ? -13.479 -5.642 24.603 1.00 78.81 108 THR A CA 1
ATOM 842 C C . THR A 1 108 ? -13.614 -6.214 23.190 1.00 78.81 108 THR A C 1
ATOM 844 O O . THR A 1 108 ? -13.111 -5.648 22.216 1.00 78.81 108 THR A O 1
ATOM 847 N N . GLY A 1 109 ? -14.297 -7.353 23.035 1.00 80.12 109 GLY A N 1
ATOM 848 C CA . GLY A 1 109 ? -14.587 -7.888 21.696 1.00 80.12 109 GLY A CA 1
ATOM 849 C C . GLY A 1 109 ? -15.291 -6.863 20.793 1.00 80.12 109 GLY A C 1
ATOM 850 O O . GLY A 1 109 ? -15.030 -6.827 19.595 1.00 80.12 109 GLY A O 1
ATOM 851 N N . GLN A 1 110 ? -16.100 -5.979 21.387 1.00 76.75 110 GLN A N 1
ATOM 852 C CA . GLN A 1 110 ? -16.741 -4.859 20.699 1.00 76.75 110 GLN A CA 1
ATOM 853 C C . GLN A 1 110 ? -15.730 -3.791 20.266 1.00 76.75 110 GLN A C 1
ATOM 855 O O . GLN A 1 110 ? -15.743 -3.406 19.102 1.00 76.75 110 GLN A O 1
ATOM 860 N N . ASP A 1 111 ? -14.802 -3.381 21.135 1.00 83.62 111 ASP A N 1
ATOM 861 C CA . ASP A 1 111 ? -13.775 -2.384 20.785 1.00 83.62 111 ASP A CA 1
ATOM 862 C C . ASP A 1 111 ? -12.865 -2.873 19.647 1.00 83.62 111 ASP A C 1
ATOM 864 O O . ASP A 1 111 ? -12.515 -2.113 18.745 1.00 83.62 111 ASP A O 1
ATOM 868 N N . LYS A 1 112 ? -12.513 -4.167 19.648 1.00 85.56 112 LYS A N 1
ATOM 869 C CA . LYS A 1 112 ? -11.733 -4.775 18.559 1.00 85.56 112 LYS A CA 1
ATOM 870 C C . LYS A 1 112 ? -12.500 -4.782 17.240 1.00 85.56 112 LYS A C 1
ATOM 872 O O . LYS A 1 112 ? -11.914 -4.494 16.203 1.00 85.56 112 LYS A O 1
ATOM 877 N N . MET A 1 113 ? -13.792 -5.105 17.278 1.00 84.81 113 MET A N 1
ATOM 878 C CA . MET A 1 113 ? -14.643 -5.111 16.089 1.00 84.81 113 MET A CA 1
ATOM 879 C C . MET A 1 113 ? -14.806 -3.702 15.510 1.00 84.81 113 MET A C 1
ATOM 881 O O . MET A 1 113 ? -14.648 -3.529 14.307 1.00 84.81 113 MET A O 1
ATOM 885 N N . ILE A 1 114 ? -15.047 -2.695 16.357 1.00 86.81 114 ILE A N 1
ATOM 886 C CA . ILE A 1 114 ? -15.149 -1.291 15.934 1.00 86.81 114 ILE A CA 1
ATOM 887 C C . ILE A 1 114 ? -13.833 -0.835 15.294 1.00 86.81 114 ILE A C 1
ATOM 889 O O . ILE A 1 114 ? -13.845 -0.314 14.183 1.00 86.81 114 ILE A O 1
ATOM 893 N N . SER A 1 115 ? -12.692 -1.114 15.933 1.00 87.38 115 SER A N 1
ATOM 894 C CA . SER A 1 115 ? -11.372 -0.794 15.373 1.00 87.38 115 SER A CA 1
ATOM 895 C C . SER A 1 115 ? -11.129 -1.471 14.021 1.00 87.38 115 SER A C 1
ATOM 897 O O . SER A 1 115 ? -10.576 -0.842 13.123 1.00 87.38 115 SER A O 1
ATOM 899 N N . ALA A 1 116 ? -11.530 -2.736 13.864 1.00 88.75 116 ALA A N 1
ATOM 900 C CA . ALA A 1 116 ? -11.368 -3.463 12.607 1.00 88.75 116 ALA A CA 1
ATOM 901 C C . ALA A 1 116 ? -12.247 -2.873 11.493 1.00 88.75 116 ALA A C 1
ATOM 903 O O . ALA A 1 116 ? -11.794 -2.719 10.361 1.00 88.75 116 ALA A O 1
ATOM 904 N N . MET A 1 117 ? -13.485 -2.489 11.818 1.00 87.19 117 MET A N 1
ATOM 905 C CA . MET A 1 117 ? -14.381 -1.817 10.875 1.00 87.19 117 MET A CA 1
ATOM 906 C C . MET A 1 117 ? -13.842 -0.445 10.456 1.00 87.19 117 MET A C 1
ATOM 908 O O . MET A 1 117 ? -13.906 -0.102 9.279 1.00 87.19 117 MET A O 1
ATOM 912 N N . GLU A 1 118 ? -13.284 0.332 11.387 1.00 88.25 118 GLU A N 1
ATOM 913 C CA . GLU A 1 118 ? -12.641 1.611 11.069 1.00 88.25 118 GLU A CA 1
ATOM 914 C C . GLU A 1 118 ? -11.416 1.438 10.165 1.00 88.25 118 GLU A C 1
ATOM 916 O O . GLU A 1 118 ? -11.217 2.226 9.239 1.00 88.25 118 GLU A O 1
ATOM 921 N N . GLU A 1 119 ? -10.592 0.419 10.417 1.00 90.12 119 GLU A N 1
ATOM 922 C CA . GLU A 1 119 ? -9.432 0.101 9.584 1.00 90.12 119 GLU A CA 1
ATOM 923 C C . GLU A 1 119 ? -9.863 -0.283 8.165 1.00 90.12 119 GLU A C 1
ATOM 925 O O . GLU A 1 119 ? -9.389 0.321 7.201 1.00 90.12 119 GLU A O 1
ATOM 930 N N . GLN A 1 120 ? -10.842 -1.184 8.038 1.00 90.94 120 GLN A N 1
ATOM 931 C CA . GLN A 1 120 ? -11.437 -1.551 6.753 1.00 90.94 120 GLN A CA 1
ATOM 932 C C . GLN A 1 120 ? -12.003 -0.327 6.023 1.00 90.94 120 GLN A C 1
ATOM 934 O O . GLN A 1 120 ? -11.747 -0.146 4.831 1.00 90.94 120 GLN A O 1
ATOM 939 N N . ALA A 1 121 ? -12.733 0.541 6.727 1.00 90.94 121 ALA A N 1
ATOM 940 C CA . ALA A 1 121 ? -13.294 1.750 6.140 1.00 90.94 121 ALA A CA 1
ATOM 941 C C . ALA A 1 121 ? -12.201 2.683 5.597 1.00 90.94 121 ALA A C 1
ATOM 943 O O . ALA A 1 121 ? -12.344 3.216 4.499 1.00 90.94 121 ALA A O 1
ATOM 944 N N . ARG A 1 122 ? -11.078 2.847 6.313 1.00 89.75 122 ARG A N 1
ATOM 945 C CA . ARG A 1 122 ? -9.927 3.639 5.834 1.00 89.75 122 ARG A CA 1
ATOM 946 C C . ARG A 1 122 ? -9.260 3.014 4.608 1.00 89.75 122 ARG A C 1
ATOM 948 O O . ARG A 1 122 ? -8.874 3.750 3.701 1.00 89.75 122 ARG A O 1
ATOM 955 N N . SER A 1 123 ? -9.141 1.687 4.550 1.00 91.38 123 SER A N 1
ATOM 956 C CA . SER A 1 123 ? -8.600 0.990 3.375 1.00 91.38 123 SER A CA 1
ATOM 957 C C . SER A 1 123 ? -9.480 1.193 2.140 1.00 91.38 123 SER A C 1
ATOM 959 O O . SER A 1 123 ? -8.977 1.538 1.071 1.00 91.38 123 SER A O 1
ATOM 961 N N . LEU A 1 124 ? -10.798 1.042 2.292 1.00 93.62 124 LEU A N 1
ATOM 962 C CA . LEU A 1 124 ? -11.759 1.260 1.209 1.00 93.62 124 LEU A CA 1
ATOM 963 C C . LEU A 1 124 ? -11.843 2.735 0.801 1.00 93.62 124 LEU A C 1
ATOM 965 O O . LEU A 1 124 ? -12.035 3.034 -0.376 1.00 93.62 124 LEU A O 1
ATOM 969 N N . HIS A 1 125 ? -11.603 3.660 1.733 1.00 91.44 125 HIS A N 1
ATOM 970 C CA . HIS A 1 125 ? -11.536 5.084 1.420 1.00 91.44 125 HIS A CA 1
ATOM 971 C C . HIS A 1 125 ? -10.436 5.401 0.406 1.00 91.44 125 HIS A C 1
ATOM 973 O O . HIS A 1 125 ? -10.698 6.091 -0.576 1.00 91.44 125 HIS A O 1
ATOM 979 N N . LEU A 1 126 ? -9.223 4.867 0.594 1.00 91.44 126 LEU A N 1
ATOM 980 C CA . LEU A 1 126 ? -8.140 5.062 -0.372 1.00 91.44 126 LEU A CA 1
ATOM 981 C C . LEU A 1 126 ? -8.539 4.569 -1.769 1.00 91.44 126 LEU A C 1
ATOM 983 O O . LEU A 1 126 ? -8.301 5.257 -2.760 1.00 91.44 126 LEU A O 1
ATOM 987 N N . LEU A 1 127 ? -9.185 3.403 -1.836 1.00 94.12 127 LEU A N 1
ATOM 988 C CA 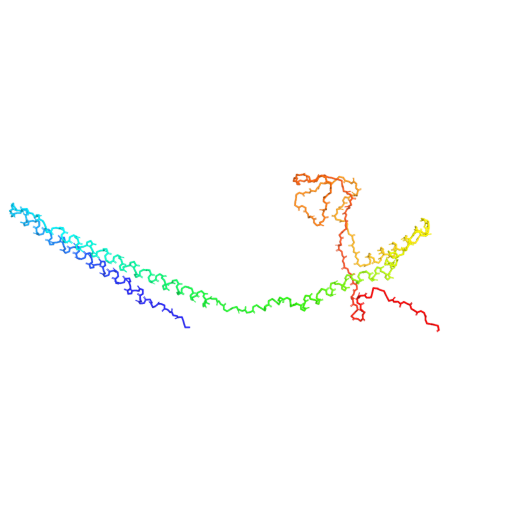. LEU A 1 127 ? -9.662 2.838 -3.094 1.00 94.12 127 LEU A CA 1
ATOM 989 C C . LEU A 1 127 ? -10.744 3.717 -3.742 1.00 94.12 127 LEU A C 1
ATOM 991 O O . LEU A 1 127 ? -10.696 3.938 -4.949 1.00 94.12 127 LEU A O 1
ATOM 995 N N . SER A 1 128 ? -11.666 4.279 -2.951 1.00 93.12 128 SER A N 1
ATOM 996 C CA . SER A 1 128 ? -12.697 5.210 -3.440 1.00 93.12 128 SER A CA 1
ATOM 997 C C . SER A 1 128 ? -12.110 6.499 -4.014 1.00 93.12 128 SER A C 1
ATOM 999 O O . SER A 1 128 ? -12.581 6.971 -5.044 1.00 93.12 128 SER A O 1
ATOM 1001 N N . LEU A 1 129 ? -11.038 7.033 -3.417 1.00 92.19 129 LEU A N 1
ATOM 1002 C CA . LEU A 1 129 ? -10.345 8.216 -3.935 1.00 92.19 129 LEU A CA 1
ATOM 1003 C C . LEU A 1 129 ? -9.682 7.915 -5.284 1.00 92.19 129 LEU A C 1
ATOM 1005 O O . LEU A 1 129 ? -9.870 8.658 -6.243 1.00 92.19 129 LEU A O 1
ATOM 1009 N N . LEU A 1 130 ? -8.969 6.791 -5.393 1.00 94.12 130 LEU A N 1
ATOM 1010 C CA . LEU A 1 130 ? -8.349 6.373 -6.655 1.00 94.12 130 LEU A CA 1
ATOM 1011 C C . LEU A 1 130 ? -9.385 6.067 -7.745 1.00 94.12 130 LEU A C 1
ATOM 1013 O O . LEU A 1 130 ? -9.140 6.349 -8.917 1.00 94.12 130 LEU A O 1
ATOM 1017 N N . GLN A 1 131 ? -10.544 5.522 -7.373 1.00 95.19 131 GLN A N 1
ATOM 1018 C CA . GLN A 1 131 ? -11.643 5.294 -8.304 1.00 95.19 131 GLN A CA 1
ATOM 1019 C C . GLN A 1 131 ? -12.283 6.607 -8.766 1.00 95.19 131 GLN A C 1
ATOM 1021 O O . GLN A 1 131 ? -12.475 6.794 -9.963 1.00 95.19 131 GLN A O 1
ATOM 1026 N N . ARG A 1 132 ? -12.592 7.524 -7.844 1.00 92.25 132 ARG A N 1
ATOM 1027 C CA . ARG A 1 132 ? -13.262 8.791 -8.164 1.00 92.25 132 ARG A CA 1
ATOM 1028 C C . ARG A 1 132 ? -12.411 9.685 -9.058 1.00 92.25 132 ARG A C 1
ATOM 1030 O O . ARG A 1 132 ? -12.927 10.259 -10.007 1.00 92.25 132 ARG A O 1
ATOM 1037 N N . GLU A 1 133 ? -11.122 9.798 -8.753 1.00 92.00 133 GLU A N 1
ATOM 1038 C CA . GLU A 1 133 ? -10.230 10.692 -9.492 1.00 92.00 133 GLU A CA 1
ATOM 1039 C C . GLU A 1 133 ? -9.637 10.026 -10.745 1.00 92.00 133 GLU A C 1
ATOM 1041 O O . GLU A 1 133 ? -9.380 10.707 -11.734 1.00 92.00 133 GLU A O 1
ATOM 1046 N N . GLY A 1 134 ? -9.403 8.705 -10.722 1.00 92.62 134 GLY A N 1
ATOM 1047 C CA . GLY A 1 134 ? -8.634 8.006 -11.759 1.00 92.62 134 GLY A CA 1
ATOM 1048 C C . GLY A 1 134 ? -9.293 6.786 -12.400 1.00 92.62 134 GLY A C 1
ATOM 1049 O O . GLY A 1 134 ? -8.698 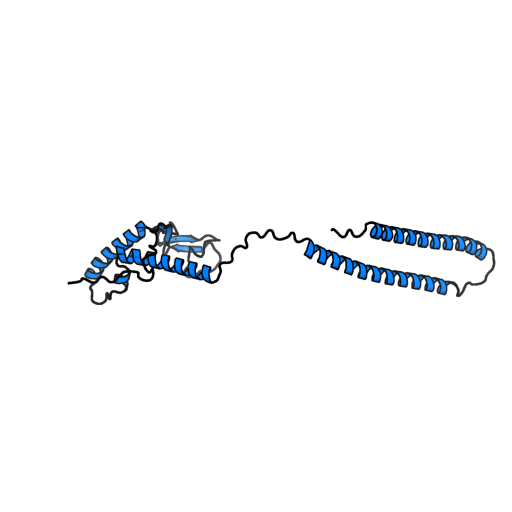6.208 -13.300 1.00 92.62 134 GLY A O 1
ATOM 1050 N N . ARG A 1 135 ? -10.503 6.387 -11.988 1.00 94.56 135 ARG A N 1
ATOM 1051 C CA . ARG A 1 135 ? -11.233 5.219 -12.528 1.00 94.56 135 ARG A CA 1
ATOM 1052 C C . ARG A 1 135 ? -10.452 3.901 -12.453 1.00 94.56 135 ARG A C 1
ATOM 1054 O O . ARG A 1 135 ? -10.576 3.036 -13.318 1.00 94.56 135 ARG A O 1
ATOM 1061 N N . LEU A 1 136 ? -9.628 3.745 -11.414 1.00 96.25 136 LEU A N 1
ATOM 1062 C CA . LEU A 1 136 ? -8.743 2.589 -11.262 1.00 96.25 136 LEU A CA 1
ATOM 1063 C C . LEU A 1 136 ? -9.498 1.251 -11.258 1.00 96.25 136 LEU A C 1
ATOM 1065 O O . LEU A 1 136 ? -9.050 0.293 -11.878 1.00 96.25 136 LEU A O 1
ATOM 1069 N N . VA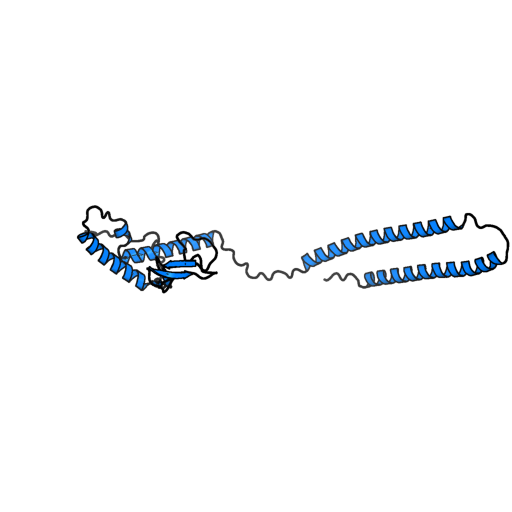L A 1 137 ? -10.619 1.166 -10.541 1.00 96.19 137 VAL A N 1
ATOM 1070 C CA . VAL A 1 137 ? -11.408 -0.068 -10.450 1.00 96.19 137 VAL A CA 1
ATOM 1071 C C . VAL A 1 137 ? -12.039 -0.386 -11.800 1.00 96.19 137 VAL A C 1
ATOM 1073 O O . VAL A 1 137 ? -11.951 -1.534 -12.221 1.00 96.19 137 VAL A O 1
ATOM 1076 N N . ASP A 1 138 ? -12.588 0.611 -12.503 1.00 94.25 138 ASP A N 1
ATOM 1077 C CA . ASP A 1 138 ? -13.134 0.415 -13.856 1.00 94.25 138 ASP A CA 1
ATOM 1078 C C . ASP A 1 138 ? -12.057 -0.140 -14.791 1.00 94.25 138 ASP A C 1
ATOM 1080 O O . ASP A 1 138 ? -12.273 -1.140 -15.464 1.00 94.25 138 ASP A O 1
ATOM 1084 N N . PHE A 1 139 ? -10.866 0.466 -14.776 1.00 95.12 139 PHE A N 1
ATOM 1085 C CA . PHE A 1 139 ? -9.739 0.037 -15.599 1.00 95.12 139 PHE A CA 1
ATOM 1086 C C . PHE A 1 139 ? -9.331 -1.418 -15.342 1.00 95.12 139 PHE A C 1
ATOM 1088 O O . PHE A 1 139 ? -9.066 -2.159 -16.281 1.00 95.12 139 PHE A O 1
ATOM 1095 N N . LEU A 1 140 ? -9.279 -1.835 -14.073 1.00 95.81 140 LEU A N 1
ATOM 1096 C CA . LEU A 1 140 ? -8.906 -3.203 -13.700 1.00 95.81 140 LEU A CA 1
ATOM 1097 C C . LEU A 1 140 ? -9.994 -4.238 -14.027 1.00 95.81 140 LEU A C 1
ATOM 1099 O O . LEU A 1 140 ? -9.680 -5.424 -14.118 1.00 95.81 140 LEU A O 1
ATOM 1103 N N . GLN A 1 141 ? -11.253 -3.812 -14.145 1.00 96.62 141 GLN A N 1
ATOM 1104 C CA . GLN A 1 141 ? -12.385 -4.676 -14.497 1.00 96.62 141 GLN A CA 1
ATOM 1105 C C . GLN A 1 141 ? -12.662 -4.711 -16.008 1.00 96.62 141 GLN A C 1
ATOM 1107 O O . GLN A 1 141 ? -13.386 -5.594 -16.466 1.00 96.62 141 GLN A O 1
ATOM 1112 N N . GLU A 1 142 ? -12.097 -3.782 -16.781 1.00 94.62 142 GLU A N 1
ATOM 1113 C CA . GLU A 1 142 ? -12.260 -3.716 -18.233 1.00 94.62 142 GLU A CA 1
ATOM 1114 C C . GLU A 1 142 ? -11.523 -4.866 -18.938 1.00 94.62 142 GLU A C 1
ATOM 1116 O O . GLU A 1 142 ? -10.366 -5.184 -18.647 1.00 94.62 142 GLU A O 1
ATOM 1121 N N . ASP A 1 143 ? -12.183 -5.480 -19.922 1.00 95.12 143 ASP A N 1
ATOM 1122 C CA . ASP A 1 143 ? -11.556 -6.480 -20.781 1.00 95.12 143 ASP A CA 1
ATOM 1123 C C . ASP A 1 143 ? -10.775 -5.803 -21.908 1.00 95.12 143 ASP A C 1
ATOM 1125 O O . ASP A 1 143 ? -11.356 -5.318 -22.875 1.00 95.12 143 ASP A O 1
ATOM 1129 N N . LEU A 1 144 ? -9.445 -5.817 -21.815 1.00 94.19 144 LEU A N 1
ATOM 1130 C CA . LEU A 1 144 ? -8.589 -5.157 -22.801 1.00 94.19 144 LEU A CA 1
ATOM 1131 C C . LEU A 1 144 ? -8.361 -5.968 -24.091 1.00 94.19 144 LEU A C 1
ATOM 1133 O O . LEU A 1 144 ? -7.831 -5.426 -25.057 1.00 94.19 144 LEU A O 1
ATOM 1137 N N . ARG A 1 145 ? -8.755 -7.249 -24.143 1.00 94.94 145 ARG A N 1
ATOM 1138 C CA . ARG A 1 145 ? -8.509 -8.138 -25.302 1.00 94.94 145 ARG A CA 1
ATOM 1139 C C . ARG A 1 145 ? -9.043 -7.625 -26.651 1.00 94.94 145 ARG A C 1
ATOM 1141 O O . ARG A 1 145 ? -8.418 -7.947 -27.660 1.00 94.94 145 ARG A O 1
ATOM 1148 N N . PRO A 1 146 ? -10.176 -6.899 -26.726 1.00 95.56 146 PRO A N 1
ATOM 1149 C CA . PRO A 1 146 ? -10.708 -6.409 -27.997 1.00 95.56 146 PRO A CA 1
ATOM 1150 C C . PRO A 1 146 ? -9.979 -5.186 -28.568 1.00 95.56 146 PRO A C 1
ATOM 1152 O O . PRO A 1 146 ? -10.235 -4.834 -29.718 1.00 95.56 146 PRO A O 1
ATOM 1155 N N . TYR A 1 147 ? -9.131 -4.518 -27.783 1.00 92.88 147 TYR A N 1
ATOM 1156 C CA . TYR A 1 147 ? -8.506 -3.251 -28.161 1.00 92.88 147 TYR A CA 1
ATOM 1157 C C . TYR A 1 147 ? -7.080 -3.462 -28.671 1.00 92.88 147 TYR A C 1
ATOM 1159 O O . TYR A 1 147 ? -6.389 -4.394 -28.260 1.00 92.88 147 TYR A O 1
ATOM 1167 N N . ASP A 1 148 ? -6.623 -2.577 -29.554 1.00 94.44 148 ASP A N 1
ATOM 1168 C CA . ASP A 1 148 ? -5.230 -2.575 -29.997 1.00 94.44 148 ASP A CA 1
ATOM 1169 C C . ASP A 1 148 ? -4.311 -1.781 -29.048 1.00 94.44 148 ASP A C 1
ATOM 1171 O O . ASP A 1 148 ? -4.753 -0.937 -28.262 1.00 94.44 148 ASP A O 1
ATOM 1175 N N . ASP A 1 149 ? -3.000 -2.017 -29.150 1.00 94.00 149 ASP A N 1
ATOM 1176 C CA . ASP A 1 149 ? -1.994 -1.375 -28.294 1.00 94.00 149 ASP A CA 1
ATOM 1177 C C . ASP A 1 149 ? -2.021 0.162 -28.359 1.00 94.00 149 ASP A C 1
ATOM 1179 O O . ASP A 1 149 ? -1.666 0.835 -27.386 1.00 94.00 149 ASP A O 1
ATOM 1183 N N . SER A 1 150 ? -2.437 0.747 -29.488 1.00 92.62 150 SER A N 1
ATOM 1184 C CA . SER A 1 150 ? -2.496 2.201 -29.650 1.00 92.62 150 SER A CA 1
ATOM 1185 C C . SER A 1 150 ? -3.674 2.800 -28.879 1.00 92.62 150 SER A C 1
ATOM 1187 O O . SER A 1 150 ? -3.506 3.815 -28.193 1.00 92.62 150 SER A O 1
ATOM 1189 N N . GLN A 1 151 ? -4.830 2.129 -28.906 1.00 90.69 151 GLN A N 1
ATOM 1190 C CA . GLN A 1 151 ? -6.012 2.489 -28.125 1.00 90.69 151 GLN A CA 1
ATOM 1191 C C . GLN A 1 151 ? -5.750 2.319 -26.626 1.00 90.69 151 GLN A C 1
ATOM 1193 O O . GLN A 1 151 ? -6.009 3.237 -25.842 1.00 90.69 151 GLN A O 1
ATOM 1198 N N . ILE A 1 152 ? -5.160 1.184 -26.237 1.00 94.06 152 ILE A N 1
ATOM 1199 C CA . ILE A 1 152 ? -4.785 0.904 -24.847 1.00 94.06 152 ILE A CA 1
ATOM 1200 C C . ILE A 1 152 ? -3.790 1.959 -24.358 1.00 94.06 152 ILE A C 1
ATOM 1202 O O . ILE A 1 152 ? -3.994 2.572 -23.312 1.00 94.06 152 ILE A O 1
ATOM 1206 N N . GLY A 1 153 ? -2.735 2.236 -25.127 1.00 92.69 153 GLY A N 1
ATOM 1207 C CA . GLY A 1 153 ? -1.695 3.184 -24.738 1.00 92.69 153 GLY A CA 1
ATOM 1208 C C . GLY A 1 153 ? -2.203 4.615 -24.533 1.00 92.69 153 GLY A C 1
ATOM 1209 O O . GLY A 1 153 ? -1.661 5.336 -23.693 1.00 92.69 153 GLY A O 1
ATOM 1210 N N . ALA A 1 154 ? -3.226 5.050 -25.272 1.00 88.38 154 ALA A N 1
ATOM 1211 C CA . ALA A 1 154 ? -3.848 6.358 -25.064 1.00 88.38 154 ALA A CA 1
ATOM 1212 C C . ALA A 1 154 ? -4.674 6.398 -23.765 1.00 88.38 154 ALA A C 1
ATOM 1214 O O . ALA A 1 154 ? -4.491 7.304 -22.949 1.00 88.38 154 ALA A O 1
ATOM 1215 N N . ALA A 1 155 ? -5.528 5.395 -23.541 1.00 90.06 155 ALA A N 1
ATOM 1216 C CA . ALA A 1 155 ? -6.382 5.319 -22.356 1.00 90.06 155 ALA A CA 1
ATOM 1217 C C . ALA A 1 155 ? -5.572 5.129 -21.061 1.00 90.06 155 ALA A C 1
ATOM 1219 O O . ALA A 1 155 ? -5.776 5.850 -20.083 1.00 90.06 155 ALA A O 1
ATOM 1220 N N . VAL A 1 156 ? -4.597 4.213 -21.071 1.00 95.38 156 VAL A N 1
ATOM 1221 C CA . VAL A 1 156 ? -3.761 3.889 -19.904 1.00 95.38 156 VAL A CA 1
ATOM 1222 C C . VAL A 1 156 ? -2.963 5.097 -19.437 1.00 95.38 156 VAL A C 1
ATOM 1224 O O . VAL A 1 156 ? -2.878 5.319 -18.235 1.00 95.38 156 VAL A O 1
ATOM 1227 N N . ARG A 1 157 ? -2.404 5.905 -20.349 1.00 94.75 157 ARG A N 1
ATOM 1228 C CA . ARG A 1 157 ? -1.659 7.114 -19.959 1.00 94.75 157 ARG A CA 1
ATOM 1229 C C . ARG A 1 157 ? -2.546 8.112 -19.218 1.00 94.75 157 ARG A C 1
ATOM 1231 O O . ARG A 1 157 ? -2.124 8.633 -18.195 1.00 94.75 157 ARG A O 1
ATOM 1238 N N . SER A 1 158 ? -3.775 8.325 -19.690 1.00 93.38 158 SER A N 1
ATOM 1239 C CA . SER A 1 158 ? -4.721 9.226 -19.023 1.00 93.38 158 SER A CA 1
ATOM 1240 C C . SER A 1 158 ? -5.125 8.714 -17.636 1.00 93.38 158 SER A C 1
ATOM 1242 O O . SER A 1 158 ? -5.109 9.475 -16.672 1.00 93.38 158 SER A O 1
ATOM 1244 N N . ILE A 1 159 ? -5.431 7.420 -17.513 1.00 95.06 159 ILE A N 1
ATOM 1245 C CA . ILE A 1 159 ? -5.774 6.785 -16.230 1.00 95.06 159 ILE A CA 1
ATOM 1246 C C . ILE A 1 159 ? -4.580 6.838 -15.269 1.00 95.06 159 ILE A C 1
ATOM 1248 O O . ILE A 1 159 ? -4.729 7.207 -14.104 1.00 95.06 159 ILE A O 1
ATOM 1252 N N . GLN A 1 160 ? -3.379 6.528 -15.762 1.00 95.88 160 GLN A N 1
ATOM 1253 C CA . GLN A 1 160 ? -2.141 6.566 -14.988 1.00 95.88 160 GLN A CA 1
ATOM 1254 C C . GLN A 1 160 ? -1.852 7.972 -14.458 1.00 95.88 160 GLN A C 1
ATOM 1256 O O . GLN A 1 160 ? -1.534 8.104 -13.276 1.00 95.88 160 GLN A O 1
ATOM 1261 N N . GLU A 1 161 ? -1.986 9.006 -15.290 1.00 96.00 161 GLU A N 1
ATOM 1262 C CA . GLU A 1 161 ? -1.795 10.401 -14.885 1.00 96.00 161 GLU A CA 1
ATOM 1263 C C . GLU A 1 161 ? -2.790 10.803 -13.786 1.00 96.00 161 GLU A C 1
ATOM 1265 O O . GLU A 1 161 ? -2.388 11.331 -12.744 1.00 96.00 161 GLU A O 1
ATOM 1270 N N . SER A 1 162 ? -4.075 10.485 -13.962 1.00 95.62 162 SER A N 1
ATOM 1271 C CA . SER A 1 162 ? -5.117 10.796 -12.980 1.00 95.62 162 SER A CA 1
ATOM 1272 C C . SER A 1 162 ? -4.915 10.057 -11.653 1.00 95.62 162 SER A C 1
ATOM 1274 O O . SER A 1 162 ? -4.959 10.678 -10.588 1.00 95.62 162 SER A O 1
ATOM 1276 N N . CYS A 1 163 ? -4.611 8.755 -11.684 1.00 95.44 163 CYS A N 1
ATOM 1277 C CA . CYS A 1 163 ? -4.297 7.987 -10.478 1.00 95.44 163 CYS A CA 1
ATOM 1278 C C . CYS A 1 163 ? -3.028 8.496 -9.783 1.00 95.44 163 CYS A C 1
ATOM 1280 O O . CYS A 1 163 ? -2.997 8.582 -8.556 1.00 95.44 163 CYS A O 1
ATOM 1282 N N . GLN A 1 164 ? -1.987 8.853 -10.543 1.00 95.19 164 GLN A N 1
ATOM 1283 C CA . GLN A 1 164 ? -0.750 9.403 -9.988 1.00 95.19 164 GLN A CA 1
ATOM 1284 C C . GLN A 1 164 ? -1.005 10.744 -9.297 1.00 95.19 164 GLN A C 1
ATOM 1286 O O . GLN A 1 164 ? -0.516 10.966 -8.188 1.00 95.19 164 GLN A O 1
ATOM 1291 N N . LYS A 1 165 ? -1.789 11.626 -9.923 1.00 94.38 165 LYS A N 1
ATOM 1292 C CA . LYS A 1 165 ? -2.175 12.912 -9.341 1.00 94.38 165 LYS A CA 1
ATOM 1293 C C . LYS A 1 165 ? -2.957 12.720 -8.041 1.00 94.38 165 LYS A C 1
ATOM 1295 O O . LYS A 1 165 ? -2.589 13.315 -7.032 1.00 94.38 165 LYS A O 1
ATOM 1300 N N . ALA A 1 166 ? -3.965 11.850 -8.052 1.00 92.50 166 ALA A N 1
ATOM 1301 C CA . ALA A 1 166 ? -4.772 11.543 -6.874 1.00 92.50 166 ALA A CA 1
ATOM 1302 C C . ALA A 1 166 ? -3.933 10.949 -5.733 1.00 92.50 166 ALA A C 1
ATOM 1304 O O . ALA A 1 166 ? -4.085 11.328 -4.574 1.00 92.50 166 ALA A O 1
ATOM 1305 N N . LEU A 1 167 ? -3.003 10.044 -6.050 1.00 92.75 167 LEU A N 1
ATOM 1306 C CA . LEU A 1 167 ? -2.110 9.451 -5.058 1.00 92.75 167 LEU A CA 1
ATOM 1307 C C . LEU A 1 167 ? -1.193 10.505 -4.424 1.00 92.75 167 LEU A C 1
ATOM 1309 O O . LEU A 1 167 ? -1.083 10.556 -3.200 1.00 92.75 167 LEU A O 1
ATOM 1313 N N . ASN A 1 168 ? -0.579 11.363 -5.244 1.00 92.94 168 ASN A N 1
ATOM 1314 C CA . ASN A 1 168 ? 0.358 12.396 -4.796 1.00 92.94 168 ASN A CA 1
ATOM 1315 C C . ASN A 1 168 ? -0.307 13.517 -3.984 1.00 92.94 168 ASN A C 1
ATOM 1317 O O . ASN A 1 168 ? 0.374 14.195 -3.214 1.00 92.94 168 ASN A O 1
ATOM 1321 N N . GLU A 1 169 ? -1.618 13.717 -4.133 1.00 92.00 169 GLU A N 1
ATOM 1322 C CA . GLU A 1 169 ? -2.380 14.672 -3.325 1.00 92.00 169 GLU A CA 1
ATOM 1323 C C . GLU A 1 169 ? -2.399 14.276 -1.839 1.00 92.00 169 GLU A C 1
ATOM 1325 O O . GLU A 1 169 ? -2.282 15.132 -0.959 1.00 92.00 169 GLU A O 1
ATOM 1330 N N .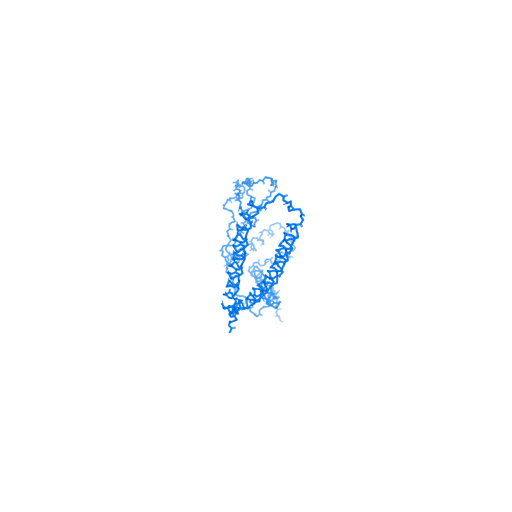 PHE A 1 170 ? -2.479 12.972 -1.549 1.00 90.12 170 PHE A N 1
ATOM 1331 C CA . PHE A 1 170 ? -2.664 12.462 -0.186 1.00 90.12 170 PHE A CA 1
ATOM 1332 C C . PHE A 1 170 ? -1.442 11.720 0.373 1.00 90.12 170 PHE A C 1
ATOM 1334 O O . PHE A 1 170 ? -1.277 11.637 1.596 1.00 90.12 170 PHE A O 1
ATOM 1341 N N . ILE A 1 171 ? -0.585 11.167 -0.490 1.00 93.81 171 ILE A N 1
ATOM 1342 C CA . ILE A 1 171 ? 0.534 10.295 -0.120 1.00 93.81 171 ILE A CA 1
ATOM 1343 C C . ILE A 1 171 ? 1.817 10.780 -0.791 1.00 93.81 171 ILE A C 1
ATOM 1345 O O . ILE A 1 171 ? 1.899 10.897 -2.008 1.00 93.81 171 ILE A O 1
ATOM 1349 N N . THR A 1 172 ? 2.864 11.000 0.003 1.00 94.62 172 THR A N 1
ATOM 1350 C CA . THR A 1 172 ? 4.216 11.224 -0.523 1.00 94.62 172 THR A CA 1
ATOM 1351 C C . THR A 1 172 ? 5.008 9.924 -0.451 1.00 94.62 172 THR A C 1
ATOM 1353 O O . THR A 1 172 ? 5.195 9.368 0.636 1.00 94.62 172 THR A O 1
ATOM 1356 N N . LEU A 1 173 ? 5.466 9.441 -1.607 1.00 94.44 173 LEU A N 1
ATOM 1357 C CA . LEU A 1 173 ? 6.254 8.219 -1.745 1.00 94.44 173 LEU A CA 1
ATOM 1358 C C . LEU A 1 173 ? 7.733 8.546 -1.966 1.00 94.44 173 LEU A C 1
ATOM 1360 O O . LEU A 1 173 ? 8.077 9.309 -2.862 1.00 94.44 173 LEU A O 1
ATOM 1364 N N . ASN A 1 174 ? 8.598 7.910 -1.181 1.00 95.19 174 ASN A N 1
ATOM 1365 C CA . ASN A 1 174 ? 10.051 7.937 -1.328 1.00 95.19 174 ASN A CA 1
ATOM 1366 C C . ASN A 1 174 ? 10.570 6.521 -1.594 1.00 95.19 174 ASN A C 1
ATOM 1368 O O . ASN A 1 174 ? 9.920 5.540 -1.229 1.00 95.19 174 ASN A O 1
ATOM 1372 N N . ALA A 1 175 ? 11.753 6.402 -2.192 1.00 95.62 175 ALA A N 1
ATOM 1373 C CA . ALA A 1 175 ? 12.397 5.105 -2.350 1.00 95.62 175 ALA A CA 1
ATOM 1374 C C . ALA A 1 175 ? 12.834 4.535 -0.987 1.00 95.62 175 ALA A C 1
ATOM 1376 O O . ALA A 1 175 ? 13.161 5.282 -0.061 1.00 95.62 175 ALA A O 1
ATOM 1377 N N . VAL A 1 176 ? 12.814 3.206 -0.844 1.00 95.88 176 VAL A N 1
ATOM 1378 C CA . VAL A 1 176 ? 13.351 2.545 0.361 1.00 95.88 176 VAL A CA 1
ATOM 1379 C C . VAL A 1 176 ? 14.879 2.528 0.316 1.00 95.88 176 VAL A C 1
ATOM 1381 O O . VAL A 1 176 ? 15.519 2.695 1.354 1.00 95.88 176 VAL A O 1
ATOM 1384 N N . MET A 1 177 ? 15.441 2.355 -0.881 1.00 93.94 177 MET A N 1
ATOM 1385 C CA . MET A 1 177 ? 16.867 2.454 -1.185 1.00 93.94 177 MET A CA 1
ATOM 1386 C C . MET A 1 177 ? 17.107 3.609 -2.162 1.00 93.94 177 MET A C 1
ATOM 1388 O O . MET A 1 177 ? 16.335 3.784 -3.098 1.00 93.94 177 MET A O 1
ATOM 1392 N N . GLU A 1 178 ? 18.150 4.406 -1.930 1.00 92.94 178 GLU A N 1
ATOM 1393 C CA . GLU A 1 178 ? 18.458 5.593 -2.749 1.00 92.94 178 GLU A CA 1
ATOM 1394 C C . GLU A 1 178 ? 19.198 5.254 -4.049 1.00 92.94 178 GLU A C 1
ATOM 1396 O O . GLU A 1 178 ? 19.246 6.082 -4.951 1.00 92.94 178 GLU A O 1
ATOM 1401 N N . GLN A 1 179 ? 19.772 4.052 -4.137 1.00 94.50 179 GLN A N 1
ATOM 1402 C CA . GLN A 1 179 ? 20.458 3.565 -5.331 1.00 94.50 179 GLN A CA 1
ATOM 1403 C C . GLN A 1 179 ? 19.475 3.325 -6.479 1.00 94.50 179 GLN A C 1
ATOM 1405 O O . GLN A 1 179 ? 18.301 3.006 -6.257 1.00 94.50 179 GLN A O 1
ATOM 1410 N N . GLU A 1 180 ? 19.972 3.447 -7.706 1.00 94.19 180 GLU A N 1
ATOM 1411 C CA . GLU A 1 180 ? 19.167 3.195 -8.898 1.00 94.19 180 GLU A CA 1
ATOM 1412 C C . GLU A 1 180 ? 18.972 1.692 -9.135 1.00 94.19 180 GLU A C 1
ATOM 1414 O O . GLU A 1 180 ? 19.768 0.837 -8.726 1.00 94.19 180 GLU A O 1
ATOM 1419 N N . GLU A 1 181 ? 17.877 1.351 -9.809 1.00 94.69 181 GLU A N 1
ATOM 1420 C CA . GLU A 1 181 ? 17.621 -0.029 -10.213 1.00 94.69 181 GLU A CA 1
ATOM 1421 C C . GLU A 1 181 ? 18.686 -0.471 -11.228 1.00 94.69 181 GLU A C 1
ATOM 1423 O O . GLU A 1 181 ? 18.947 0.203 -12.222 1.00 94.69 181 GLU A O 1
ATOM 1428 N N . GLY A 1 182 ? 19.327 -1.609 -10.963 1.00 94.75 182 GLY A N 1
ATOM 1429 C CA . GLY A 1 182 ? 20.468 -2.118 -11.723 1.00 94.75 182 GLY A CA 1
ATOM 1430 C C . GLY A 1 182 ? 21.837 -1.848 -11.088 1.00 94.75 182 GLY A C 1
ATOM 1431 O O . GLY A 1 182 ? 22.823 -2.425 -11.546 1.00 94.75 182 GLY A O 1
ATOM 1432 N N . GLU A 1 183 ? 21.924 -1.052 -10.019 1.00 95.56 183 GLU A N 1
ATOM 1433 C CA . GLU A 1 183 ? 23.193 -0.793 -9.328 1.00 95.56 183 GLU A CA 1
ATOM 1434 C C . GLU A 1 183 ? 23.591 -1.909 -8.352 1.00 95.56 183 GLU A C 1
ATOM 1436 O O . GLU A 1 183 ? 22.748 -2.599 -7.768 1.00 95.56 183 GLU A O 1
ATOM 1441 N N . GLU A 1 184 ? 24.902 -2.077 -8.145 1.00 95.00 184 GLU A N 1
ATOM 1442 C CA . GLU A 1 184 ? 25.424 -2.974 -7.114 1.00 95.00 184 GLU A CA 1
ATOM 1443 C C . GLU A 1 184 ? 25.245 -2.350 -5.727 1.00 95.00 184 GLU A C 1
ATOM 1445 O O . GLU A 1 184 ? 25.733 -1.258 -5.434 1.00 95.00 184 GLU A O 1
ATOM 1450 N N . VAL A 1 185 ? 24.573 -3.081 -4.843 1.00 94.56 185 VAL A N 1
ATOM 1451 C CA . VAL A 1 185 ? 24.290 -2.672 -3.470 1.00 94.56 185 VAL A CA 1
ATOM 1452 C C . VAL A 1 185 ? 24.854 -3.682 -2.481 1.00 94.56 185 VAL A C 1
ATOM 1454 O O . VAL A 1 185 ? 24.833 -4.896 -2.696 1.00 94.56 185 VAL A O 1
ATOM 1457 N N . THR A 1 186 ? 25.359 -3.170 -1.359 1.00 94.06 186 THR A N 1
ATOM 1458 C CA . THR A 1 186 ? 25.796 -3.992 -0.227 1.00 94.06 186 THR A CA 1
ATOM 1459 C C . THR A 1 186 ? 24.795 -3.849 0.912 1.00 94.06 186 THR A C 1
ATOM 1461 O O . THR A 1 186 ? 24.612 -2.760 1.451 1.00 94.06 186 THR A O 1
ATOM 1464 N N . ILE A 1 187 ? 24.159 -4.952 1.296 1.00 93.94 187 ILE A N 1
ATOM 1465 C CA . ILE A 1 187 ? 23.189 -5.006 2.387 1.00 93.94 187 ILE A CA 1
ATOM 1466 C C . ILE A 1 187 ? 23.926 -5.346 3.688 1.00 93.94 187 ILE A C 1
ATOM 1468 O O . ILE A 1 187 ? 24.477 -6.447 3.799 1.00 93.94 187 ILE A O 1
ATOM 1472 N N . PRO A 1 188 ? 23.966 -4.431 4.673 1.00 92.25 188 PRO A N 1
ATOM 1473 C CA . PRO A 1 188 ? 24.730 -4.622 5.899 1.00 92.25 188 PRO A CA 1
ATOM 1474 C C . PRO A 1 188 ? 24.085 -5.654 6.840 1.00 92.25 188 PRO A C 1
ATOM 1476 O O . PRO A 1 188 ? 22.900 -5.978 6.712 1.00 92.25 188 PRO A O 1
ATOM 1479 N N . PRO A 1 189 ? 24.838 -6.167 7.830 1.00 92.25 189 PRO A N 1
ATOM 1480 C CA . PRO A 1 189 ? 24.251 -6.940 8.920 1.00 92.25 189 PRO A CA 1
ATOM 1481 C C . PRO A 1 189 ? 23.222 -6.109 9.697 1.00 92.25 189 PRO A C 1
ATOM 1483 O O . PRO A 1 189 ? 23.425 -4.921 9.931 1.00 92.25 189 PRO A O 1
ATOM 1486 N N . GLY A 1 190 ? 22.119 -6.744 10.107 1.00 89.69 190 GLY A N 1
ATOM 1487 C CA . GLY A 1 190 ? 21.044 -6.078 10.854 1.00 89.69 190 GLY A CA 1
ATOM 1488 C C . GLY A 1 190 ? 20.090 -5.227 10.006 1.00 89.69 190 GLY A C 1
ATOM 1489 O O . GLY A 1 190 ? 19.409 -4.368 10.559 1.00 89.69 190 GLY A O 1
ATOM 1490 N N . PHE A 1 191 ? 20.036 -5.441 8.686 1.00 92.19 191 PHE A N 1
ATOM 1491 C CA . PHE A 1 191 ? 19.055 -4.783 7.817 1.00 92.19 191 PHE A CA 1
ATOM 1492 C C . PHE A 1 191 ? 17.604 -5.148 8.192 1.00 92.19 191 PHE A C 1
ATOM 1494 O O . PHE A 1 191 ? 17.335 -6.227 8.726 1.00 92.19 191 PHE A O 1
ATOM 1501 N N . ASP A 1 192 ? 16.658 -4.255 7.889 1.00 92.44 192 ASP A N 1
ATOM 1502 C CA . ASP A 1 192 ? 15.229 -4.496 8.115 1.00 92.44 192 ASP A CA 1
ATOM 1503 C C . ASP A 1 192 ? 14.657 -5.433 7.042 1.00 92.44 192 ASP A C 1
ATOM 1505 O O . ASP A 1 192 ? 14.545 -5.075 5.867 1.00 92.44 192 ASP A O 1
ATOM 1509 N N . VAL A 1 193 ? 14.262 -6.631 7.471 1.00 91.06 193 VAL A N 1
ATOM 1510 C CA . VAL A 1 193 ? 13.680 -7.682 6.621 1.00 91.06 193 VAL A CA 1
ATOM 1511 C C . VAL A 1 193 ? 12.331 -7.299 6.008 1.00 91.06 193 VAL A C 1
ATOM 1513 O O . VAL A 1 193 ? 11.932 -7.895 5.011 1.00 91.06 193 VAL A O 1
ATOM 1516 N N . ASN A 1 194 ? 11.631 -6.311 6.575 1.00 92.00 194 ASN A N 1
ATOM 1517 C CA . ASN A 1 194 ? 10.382 -5.798 6.008 1.00 92.00 194 ASN A CA 1
ATOM 1518 C C . ASN A 1 194 ? 10.637 -4.745 4.923 1.00 92.00 194 ASN A C 1
ATOM 1520 O O . ASN A 1 194 ? 9.794 -4.544 4.052 1.00 92.00 194 ASN A O 1
ATOM 1524 N N . ALA A 1 195 ? 11.789 -4.072 4.973 1.00 92.38 195 ALA A N 1
ATOM 1525 C CA . ALA A 1 195 ? 12.168 -3.039 4.016 1.00 92.38 195 ALA A CA 1
ATOM 1526 C C . ALA A 1 195 ? 12.934 -3.613 2.815 1.00 92.38 195 ALA A C 1
ATOM 1528 O O . ALA A 1 195 ? 12.747 -3.151 1.691 1.00 92.38 195 ALA A O 1
ATOM 1529 N N . VAL A 1 196 ? 13.786 -4.619 3.037 1.00 94.00 196 VAL A N 1
ATOM 1530 C CA . VAL A 1 196 ? 14.644 -5.202 1.999 1.00 94.00 196 VAL A CA 1
ATOM 1531 C C . VAL A 1 196 ? 14.390 -6.699 1.892 1.00 94.00 196 VAL A C 1
ATOM 1533 O O . VAL A 1 196 ? 14.669 -7.466 2.813 1.00 94.00 196 VAL A O 1
ATOM 1536 N N . ARG A 1 197 ? 13.910 -7.132 0.723 1.00 93.31 197 ARG A N 1
ATOM 1537 C CA . ARG A 1 197 ? 13.753 -8.550 0.394 1.00 93.31 197 ARG A CA 1
ATOM 1538 C C . ARG A 1 197 ? 14.929 -9.024 -0.451 1.00 93.31 197 ARG A C 1
ATOM 1540 O O . ARG A 1 197 ? 15.077 -8.613 -1.598 1.00 93.31 197 ARG A O 1
ATOM 1547 N N . LEU A 1 198 ? 15.729 -9.933 0.101 1.00 92.94 198 LEU A N 1
ATOM 1548 C CA . LEU A 1 198 ? 16.795 -10.607 -0.638 1.00 92.94 198 LEU A CA 1
ATOM 1549 C C . LEU A 1 198 ? 16.185 -11.655 -1.582 1.00 92.94 198 LEU A C 1
ATOM 1551 O O . LEU A 1 198 ? 15.293 -12.406 -1.186 1.00 92.94 198 LEU A O 1
ATOM 1555 N N . THR A 1 199 ? 16.656 -11.712 -2.827 1.00 91.00 199 THR A N 1
ATOM 1556 C CA . THR A 1 199 ? 16.219 -12.700 -3.829 1.00 91.00 199 THR A CA 1
ATOM 1557 C C . THR A 1 199 ? 17.431 -13.392 -4.457 1.00 91.00 199 THR A C 1
ATOM 1559 O O . THR A 1 199 ? 18.523 -12.828 -4.477 1.00 91.00 199 THR A O 1
ATOM 1562 N N . GLY A 1 200 ? 17.259 -14.629 -4.937 1.00 88.25 200 GLY A N 1
ATOM 1563 C CA . GLY A 1 200 ? 18.343 -15.443 -5.502 1.00 88.25 200 GLY A CA 1
ATOM 1564 C C . GLY A 1 200 ? 19.020 -16.367 -4.482 1.00 88.25 200 GLY A C 1
ATOM 1565 O O . GLY A 1 200 ? 18.390 -16.823 -3.527 1.00 88.25 200 GLY A O 1
ATOM 1566 N N . ASN A 1 201 ? 20.302 -16.679 -4.700 1.00 85.88 201 ASN A N 1
ATOM 1567 C CA . ASN A 1 201 ? 21.065 -17.582 -3.836 1.00 85.88 201 ASN A CA 1
ATOM 1568 C C . ASN A 1 201 ? 21.590 -16.855 -2.587 1.00 85.88 201 ASN A C 1
ATOM 1570 O O . ASN A 1 201 ? 22.724 -16.377 -2.552 1.00 85.88 201 ASN A O 1
ATOM 1574 N N . VAL A 1 202 ? 20.748 -16.760 -1.561 1.00 84.38 202 VAL A N 1
ATOM 1575 C CA . VAL A 1 202 ? 21.077 -16.100 -0.292 1.00 84.38 202 VAL A CA 1
ATOM 1576 C C . VAL A 1 202 ? 21.694 -17.119 0.668 1.00 84.38 202 VAL A C 1
ATOM 1578 O O . VAL A 1 202 ? 21.014 -17.695 1.514 1.00 84.38 202 VAL A O 1
ATOM 1581 N N . THR A 1 203 ? 22.993 -17.374 0.521 1.00 83.19 203 THR A N 1
ATOM 1582 C CA . THR A 1 203 ? 23.762 -18.244 1.428 1.00 83.19 203 THR A CA 1
ATOM 1583 C C . THR A 1 203 ? 24.788 -17.448 2.221 1.00 83.19 203 THR A C 1
ATOM 1585 O O . THR A 1 203 ? 25.437 -16.558 1.676 1.00 83.19 203 THR A O 1
ATOM 1588 N N . GLY A 1 204 ? 24.992 -17.821 3.484 1.00 84.81 204 GLY A N 1
ATOM 1589 C CA . GLY A 1 204 ? 25.956 -17.175 4.375 1.00 84.81 204 GLY A CA 1
ATOM 1590 C C . GLY A 1 204 ? 25.323 -16.117 5.276 1.00 84.81 204 GLY A C 1
ATOM 1591 O O . GLY A 1 204 ? 24.107 -16.058 5.448 1.00 84.81 204 GLY A O 1
ATOM 1592 N N . SER A 1 205 ? 26.172 -15.308 5.901 1.00 84.31 205 SER A N 1
ATOM 1593 C CA . SER A 1 205 ? 25.760 -14.203 6.766 1.00 84.31 205 SER A CA 1
ATOM 1594 C C . SER A 1 205 ? 26.042 -12.870 6.076 1.00 84.31 205 SER A C 1
ATOM 1596 O O . SER A 1 205 ? 26.983 -12.797 5.283 1.00 84.31 205 SER A O 1
ATOM 1598 N N . PRO A 1 206 ? 25.259 -11.818 6.369 1.00 87.25 206 PRO A N 1
ATOM 1599 C CA . PRO A 1 206 ? 25.540 -10.489 5.846 1.00 87.25 206 PRO A CA 1
ATOM 1600 C C . PRO A 1 206 ? 26.964 -10.030 6.223 1.00 87.25 206 PRO A C 1
ATOM 1602 O O . PRO A 1 206 ? 27.493 -10.459 7.253 1.00 87.25 206 PRO A O 1
ATOM 1605 N N . PRO A 1 207 ? 27.577 -9.127 5.440 1.00 90.50 207 PRO A N 1
ATOM 1606 C CA . PRO A 1 207 ? 26.954 -8.323 4.390 1.00 90.50 207 PRO A CA 1
ATOM 1607 C C . PRO A 1 207 ? 26.699 -9.087 3.083 1.00 90.50 207 PRO A C 1
ATOM 1609 O O . PRO A 1 207 ? 27.561 -9.815 2.598 1.00 90.50 207 PRO A O 1
ATOM 1612 N N . PHE A 1 208 ? 25.517 -8.889 2.496 1.00 92.50 208 PHE A N 1
ATOM 1613 C CA . PHE A 1 208 ? 25.174 -9.451 1.187 1.00 92.50 208 PHE A CA 1
ATOM 1614 C C . PHE A 1 208 ? 25.504 -8.448 0.086 1.00 92.50 208 PHE A C 1
ATOM 1616 O O . PHE A 1 208 ? 25.261 -7.257 0.254 1.00 92.50 208 PHE A O 1
ATOM 1623 N N . LYS A 1 209 ? 26.017 -8.924 -1.048 1.00 92.25 209 LYS A N 1
ATOM 1624 C CA . LYS A 1 209 ? 26.213 -8.110 -2.253 1.00 92.25 209 LYS A CA 1
ATOM 1625 C C . LYS A 1 209 ? 25.293 -8.600 -3.355 1.00 92.25 209 LYS A C 1
ATOM 1627 O O . LYS A 1 209 ? 25.149 -9.808 -3.538 1.00 92.25 209 LYS A O 1
ATOM 1632 N N . GLY A 1 210 ? 24.680 -7.673 -4.076 1.00 92.94 210 GLY A N 1
ATOM 1633 C CA . GLY A 1 210 ? 23.793 -7.999 -5.183 1.00 92.94 210 GLY A CA 1
ATOM 1634 C C . GLY A 1 210 ? 23.416 -6.769 -5.990 1.00 92.94 210 GLY A C 1
ATOM 1635 O O . GLY A 1 210 ? 23.851 -5.664 -5.690 1.00 92.94 210 GLY A O 1
ATOM 1636 N N . ILE A 1 211 ? 22.594 -6.978 -7.012 1.00 95.00 211 ILE A N 1
ATOM 1637 C CA . ILE A 1 211 ? 22.072 -5.905 -7.857 1.00 95.00 211 ILE A CA 1
ATOM 1638 C C . ILE A 1 211 ? 20.681 -5.510 -7.367 1.00 95.00 211 ILE A C 1
ATOM 1640 O O . ILE A 1 211 ? 19.824 -6.383 -7.185 1.00 95.00 211 ILE A O 1
ATOM 1644 N N . LEU A 1 212 ? 20.447 -4.214 -7.168 1.00 95.81 212 LEU A N 1
ATOM 1645 C CA . LEU A 1 212 ? 19.142 -3.694 -6.779 1.00 95.81 212 LEU A CA 1
ATOM 1646 C C . LEU A 1 212 ? 18.149 -3.863 -7.934 1.00 95.81 212 LEU A C 1
ATOM 1648 O O . LEU A 1 212 ? 18.248 -3.183 -8.944 1.00 95.81 212 LEU A O 1
ATOM 1652 N N . GLN A 1 213 ? 17.189 -4.778 -7.797 1.00 95.25 213 GLN A N 1
ATOM 1653 C CA . GLN A 1 213 ? 16.188 -5.032 -8.846 1.00 95.25 213 GLN A CA 1
ATOM 1654 C C . GLN A 1 213 ? 15.016 -4.049 -8.804 1.00 95.25 213 GLN A C 1
ATOM 1656 O O . GLN A 1 213 ? 14.444 -3.728 -9.834 1.00 95.25 213 GLN A O 1
ATOM 1661 N N . HIS A 1 214 ? 14.627 -3.618 -7.604 1.00 95.56 214 HIS A N 1
ATOM 1662 C CA . HIS A 1 214 ? 13.563 -2.644 -7.399 1.00 95.56 214 HIS A CA 1
ATOM 1663 C C . HIS A 1 214 ? 13.826 -1.886 -6.102 1.00 95.56 214 HIS A C 1
ATOM 1665 O O . HIS A 1 214 ? 14.007 -2.505 -5.049 1.00 95.56 214 HIS A O 1
ATOM 1671 N N . ARG A 1 215 ? 13.820 -0.553 -6.159 1.00 95.38 215 ARG A N 1
ATOM 1672 C CA . ARG A 1 215 ? 14.210 0.311 -5.024 1.00 95.38 215 ARG A CA 1
ATOM 1673 C C . ARG A 1 215 ? 13.193 0.370 -3.880 1.00 95.38 215 ARG A C 1
ATOM 1675 O O . ARG A 1 215 ? 13.480 0.907 -2.808 1.00 95.38 215 ARG A O 1
ATOM 1682 N N . GLY A 1 216 ? 12.000 -0.181 -4.104 1.00 94.75 216 GLY A N 1
ATOM 1683 C CA . GLY A 1 216 ? 10.900 -0.169 -3.144 1.00 94.75 216 GLY A CA 1
ATOM 1684 C C . GLY A 1 216 ? 10.260 1.210 -2.986 1.00 94.75 216 GLY A C 1
ATOM 1685 O O . GLY A 1 216 ? 10.768 2.218 -3.470 1.00 94.75 216 GLY A O 1
ATOM 1686 N N . TRP A 1 217 ? 9.141 1.250 -2.268 1.00 95.75 217 TRP A N 1
ATOM 1687 C CA . TRP A 1 217 ? 8.419 2.485 -1.972 1.00 95.75 217 TRP A CA 1
ATOM 1688 C C . TRP A 1 217 ? 8.090 2.559 -0.485 1.00 95.75 217 TRP A C 1
ATOM 1690 O O . TRP A 1 217 ? 7.607 1.595 0.108 1.00 95.75 217 TRP A O 1
ATOM 1700 N N . ARG A 1 218 ? 8.345 3.717 0.118 1.00 95.31 218 ARG A N 1
ATOM 1701 C CA . ARG A 1 218 ? 8.009 4.060 1.498 1.00 95.31 218 ARG A CA 1
ATOM 1702 C C . ARG A 1 218 ? 7.158 5.317 1.501 1.00 95.31 218 ARG A C 1
ATOM 1704 O O . ARG A 1 218 ? 7.502 6.309 0.867 1.00 95.31 218 ARG A O 1
ATOM 1711 N N . VAL A 1 219 ? 6.094 5.302 2.291 1.00 95.69 219 VAL A N 1
ATOM 1712 C CA . VAL A 1 219 ? 5.309 6.506 2.570 1.00 95.69 219 VAL A CA 1
ATOM 1713 C C . VAL A 1 219 ? 6.076 7.391 3.553 1.00 95.69 219 VAL A C 1
ATOM 1715 O O . VAL A 1 219 ? 6.416 6.947 4.648 1.00 95.69 219 VAL A O 1
ATOM 1718 N N . SER A 1 220 ? 6.355 8.636 3.171 1.00 93.62 220 SER A N 1
ATOM 1719 C CA . SER A 1 220 ? 6.985 9.642 4.039 1.00 93.62 220 SER A CA 1
ATOM 1720 C C . SER A 1 220 ? 5.972 10.608 4.651 1.00 93.62 220 SER A C 1
ATOM 1722 O O . SER A 1 220 ? 6.170 11.092 5.765 1.00 93.62 220 SER A O 1
ATOM 1724 N N . LYS A 1 221 ? 4.858 10.852 3.953 1.00 92.69 221 LYS A N 1
ATOM 1725 C CA . LYS A 1 221 ? 3.737 11.664 4.428 1.00 92.69 221 LYS A CA 1
ATOM 1726 C C . LYS A 1 221 ? 2.420 11.033 3.995 1.00 92.69 221 LYS A C 1
ATOM 1728 O O . LYS A 1 221 ? 2.292 10.587 2.859 1.00 92.69 221 LYS A O 1
ATOM 1733 N N . PHE A 1 222 ? 1.451 11.038 4.903 1.00 91.88 222 PHE A N 1
ATOM 1734 C CA . PHE A 1 222 ? 0.098 10.551 4.665 1.00 91.88 222 PHE A CA 1
ATOM 1735 C C . PHE A 1 222 ? -0.905 11.558 5.228 1.00 91.88 222 PHE A C 1
ATOM 1737 O O . PHE A 1 222 ? -0.864 11.879 6.415 1.00 91.88 222 PHE A O 1
ATOM 1744 N N . SER A 1 223 ? -1.771 12.087 4.369 1.00 88.38 223 SER A N 1
ATOM 1745 C CA . SER A 1 223 ? -2.783 13.082 4.717 1.00 88.38 223 SER A CA 1
ATOM 1746 C C . SER A 1 223 ? -4.050 12.791 3.930 1.00 88.38 223 SER A C 1
ATOM 1748 O O . SER A 1 223 ? -4.181 13.217 2.790 1.00 88.38 223 SER A O 1
ATOM 1750 N N . MET A 1 224 ? -4.980 12.062 4.536 1.00 82.69 224 MET A N 1
ATOM 1751 C CA . MET A 1 224 ? -6.239 11.676 3.903 1.00 82.69 224 MET A CA 1
ATOM 1752 C C . MET A 1 224 ? -7.388 12.565 4.412 1.00 82.69 224 MET A C 1
ATOM 1754 O O . MET A 1 224 ? -7.397 12.903 5.601 1.00 82.69 224 MET A O 1
ATOM 1758 N N . PRO A 1 225 ? -8.365 12.936 3.562 1.00 82.56 225 PRO A N 1
ATOM 1759 C CA . PRO A 1 225 ? -9.580 13.605 4.019 1.00 82.56 225 PRO A CA 1
ATOM 1760 C C . PRO A 1 225 ? -10.339 12.739 5.035 1.00 82.56 225 PRO A C 1
ATOM 1762 O O . PRO A 1 225 ? -10.202 11.513 5.063 1.00 82.56 225 PRO A O 1
ATOM 1765 N N . SER A 1 226 ? -11.142 13.365 5.896 1.00 78.75 226 SER A N 1
ATOM 1766 C CA . SER A 1 226 ? -11.962 12.623 6.853 1.00 78.75 226 SER A CA 1
ATOM 1767 C C . SER A 1 226 ? -13.061 11.841 6.135 1.00 78.75 226 SER A C 1
ATOM 1769 O O . SER A 1 226 ? -13.730 12.351 5.237 1.00 78.75 226 SER A O 1
ATOM 1771 N N . LEU A 1 227 ? -13.271 10.597 6.568 1.00 75.38 227 LEU A N 1
ATOM 1772 C CA . LEU A 1 227 ? -14.406 9.790 6.138 1.00 75.38 227 LEU A CA 1
ATOM 1773 C C . LEU A 1 227 ? -15.708 10.437 6.617 1.00 75.38 227 LEU A C 1
ATOM 1775 O O . LEU A 1 227 ? -15.890 10.682 7.812 1.00 75.38 227 LEU A O 1
ATOM 1779 N N . SER A 1 228 ? -16.621 10.714 5.688 1.00 73.19 228 SER A N 1
ATOM 1780 C CA . SER A 1 228 ? -17.961 11.181 6.036 1.00 73.19 228 SER A CA 1
ATOM 1781 C C . SER A 1 228 ? -18.750 10.034 6.660 1.00 73.19 228 SER A C 1
ATOM 1783 O O . SER A 1 228 ? -18.971 9.013 6.017 1.00 73.19 228 SER A O 1
ATOM 1785 N N . ALA A 1 229 ? -19.250 10.222 7.884 1.00 69.50 229 ALA A N 1
ATOM 1786 C CA . ALA A 1 229 ? -20.059 9.218 8.585 1.00 69.50 229 ALA A CA 1
ATOM 1787 C C . ALA A 1 229 ? -21.389 8.876 7.877 1.00 69.50 229 ALA A C 1
ATOM 1789 O O . ALA A 1 229 ? -22.089 7.957 8.291 1.00 69.50 229 ALA A O 1
ATOM 1790 N N . LYS A 1 230 ? -21.768 9.635 6.839 1.00 73.38 230 LYS A N 1
ATOM 1791 C CA . LYS A 1 230 ? -23.028 9.466 6.103 1.00 73.38 230 LYS A CA 1
ATOM 1792 C C . LYS A 1 230 ? -22.923 8.481 4.931 1.00 73.38 230 LYS A C 1
ATOM 1794 O O . LYS A 1 230 ? -23.956 8.027 4.449 1.00 73.38 230 LYS A O 1
ATOM 1799 N N . GLN A 1 231 ? -21.718 8.182 4.448 1.00 78.00 231 GLN A N 1
ATOM 1800 C CA . GLN A 1 231 ? -21.511 7.256 3.332 1.00 78.00 231 GLN A CA 1
ATOM 1801 C C . GLN A 1 231 ? -21.125 5.876 3.863 1.00 78.00 231 GLN A C 1
ATOM 1803 O O . GLN A 1 231 ? -20.270 5.768 4.740 1.00 78.00 231 GLN A O 1
ATOM 1808 N N . ASP A 1 232 ? -21.760 4.829 3.335 1.00 87.94 232 ASP A N 1
ATOM 1809 C CA . ASP A 1 232 ? -21.349 3.451 3.602 1.00 87.94 232 ASP A CA 1
ATOM 1810 C C . ASP A 1 232 ? -19.954 3.228 2.990 1.00 87.94 232 ASP A C 1
ATOM 1812 O O . ASP A 1 232 ? -19.817 3.334 1.768 1.00 87.94 232 ASP A O 1
ATOM 1816 N N . PRO A 1 233 ? -18.915 2.924 3.791 1.00 86.88 233 PRO A N 1
ATOM 1817 C CA . PRO A 1 233 ? -17.556 2.742 3.286 1.00 86.88 233 PRO A CA 1
ATOM 1818 C C . PRO A 1 233 ? -17.414 1.543 2.338 1.00 86.88 233 PRO A C 1
ATOM 1820 O O . PRO A 1 233 ? -16.416 1.453 1.629 1.00 86.88 233 PRO A O 1
ATOM 1823 N N . ASN A 1 234 ? -18.390 0.628 2.308 1.00 92.06 234 ASN A N 1
ATOM 1824 C CA . ASN A 1 234 ? -18.405 -0.491 1.366 1.00 92.06 234 ASN A CA 1
ATOM 1825 C C . ASN A 1 234 ? -18.803 -0.066 -0.058 1.00 92.06 234 ASN A C 1
ATOM 1827 O O . ASN A 1 234 ? -18.573 -0.816 -1.006 1.00 92.06 234 ASN A O 1
ATOM 1831 N N . ILE A 1 235 ? -19.372 1.132 -0.227 1.00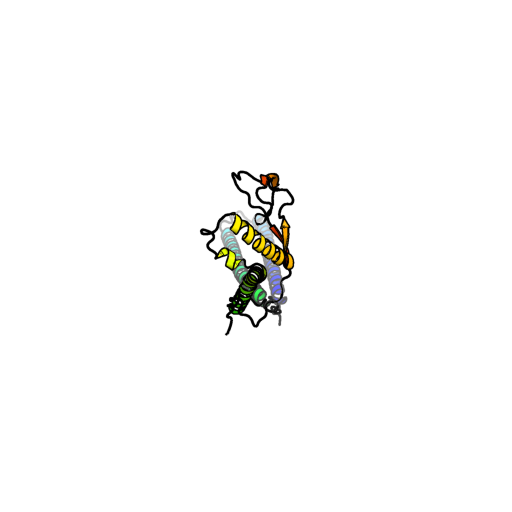 92.19 235 ILE A N 1
ATOM 1832 C CA . ILE A 1 235 ? -19.715 1.699 -1.532 1.00 92.19 235 ILE A CA 1
ATOM 1833 C C . ILE A 1 235 ? -18.548 2.576 -1.999 1.00 92.19 235 ILE A C 1
ATOM 1835 O O . ILE A 1 235 ? -18.437 3.744 -1.634 1.00 92.19 235 ILE A O 1
ATOM 1839 N N . ILE A 1 236 ? -17.670 1.997 -2.820 1.00 92.00 236 ILE A N 1
ATOM 1840 C CA . ILE A 1 236 ? -16.454 2.658 -3.330 1.00 92.00 236 ILE A CA 1
ATOM 1841 C C . ILE A 1 236 ? -16.793 3.750 -4.360 1.00 92.00 236 ILE A C 1
ATOM 1843 O O . ILE A 1 236 ? -16.145 4.794 -4.387 1.00 92.00 236 ILE A O 1
ATOM 1847 N N . ALA A 1 237 ? -17.810 3.522 -5.192 1.00 92.69 237 ALA A N 1
ATOM 1848 C CA . ALA A 1 237 ? -18.361 4.498 -6.127 1.00 92.69 237 ALA A CA 1
ATOM 1849 C C . ALA A 1 237 ? -19.883 4.287 -6.245 1.00 92.69 237 ALA A C 1
ATOM 1851 O O . ALA A 1 237 ? -20.323 3.136 -6.331 1.00 92.69 237 ALA A O 1
ATOM 1852 N N . PRO A 1 238 ? -20.703 5.353 -6.202 1.00 91.62 238 PRO A N 1
ATOM 1853 C CA . PRO A 1 238 ? -22.146 5.233 -6.372 1.00 91.62 238 PRO A CA 1
ATOM 1854 C C . PRO A 1 238 ? -22.504 4.898 -7.826 1.00 91.62 238 PRO A C 1
ATOM 1856 O O . PRO A 1 238 ? -21.799 5.286 -8.753 1.00 91.62 238 PRO A O 1
ATOM 1859 N N . ALA A 1 239 ? -23.633 4.218 -8.025 1.00 92.88 239 ALA A N 1
ATOM 1860 C CA . ALA A 1 239 ? -24.216 4.075 -9.354 1.00 92.88 239 ALA A CA 1
ATOM 1861 C C . ALA A 1 239 ? -24.837 5.410 -9.791 1.00 92.88 239 ALA A C 1
ATOM 1863 O O . ALA A 1 239 ? -25.634 5.997 -9.055 1.00 92.88 239 ALA A O 1
ATOM 1864 N N . GLU A 1 240 ? -24.487 5.872 -10.987 1.00 89.62 240 GLU A N 1
ATOM 1865 C CA . GLU A 1 240 ? -25.043 7.081 -11.589 1.00 89.62 240 GLU A CA 1
ATOM 1866 C C . GLU A 1 240 ? -26.177 6.691 -12.542 1.00 89.62 240 GLU A C 1
ATOM 1868 O O . GLU A 1 240 ? -25.999 5.856 -13.428 1.00 89.62 240 GLU A O 1
ATOM 1873 N N . VAL A 1 241 ? -27.366 7.260 -12.326 1.00 94.38 241 VAL A N 1
ATOM 1874 C CA . VAL A 1 241 ? -28.558 7.007 -13.144 1.00 94.38 241 VAL A CA 1
ATOM 1875 C C . VAL A 1 241 ? -29.084 8.344 -13.640 1.00 94.38 241 VAL A C 1
ATOM 1877 O O . VAL A 1 241 ? -29.496 9.189 -12.844 1.00 94.38 241 VAL A O 1
ATOM 1880 N N . GLU A 1 242 ? -29.067 8.535 -14.955 1.00 91.75 242 GLU A N 1
ATOM 1881 C CA . GLU A 1 242 ? -29.713 9.675 -15.599 1.00 91.75 242 GLU A CA 1
ATOM 1882 C C . GLU A 1 242 ? -31.232 9.449 -15.613 1.00 91.75 242 GLU A C 1
ATOM 1884 O O . GLU A 1 242 ? -31.710 8.410 -16.073 1.00 91.75 242 GLU A O 1
ATOM 1889 N N . ILE A 1 243 ? -31.992 10.400 -15.065 1.00 87.50 243 ILE A N 1
ATOM 1890 C CA . ILE A 1 243 ? -33.458 10.370 -15.074 1.00 87.50 243 ILE A CA 1
ATOM 1891 C C . ILE A 1 243 ? -33.945 11.277 -16.203 1.00 87.50 243 ILE A C 1
ATOM 1893 O O . ILE A 1 243 ? -33.603 12.460 -16.226 1.00 87.50 243 ILE A O 1
ATOM 1897 N N . GLY A 1 244 ? -34.747 10.707 -17.104 1.00 70.56 244 GLY A N 1
ATOM 1898 C CA . GLY A 1 244 ? -35.469 11.403 -18.171 1.00 70.56 244 GLY A CA 1
ATOM 1899 C C . GLY A 1 244 ? -36.963 11.478 -17.902 1.00 70.56 244 GLY A C 1
ATOM 1900 O O . GLY A 1 244 ? -37.493 10.538 -17.264 1.00 70.56 244 GLY A O 1
#

pLDDT: mean 78.89, std 16.24, range [37.69, 96.62]

Sequence (244 aa):
MEKKISNQLLLWTVVWFAVLGIIIAFLGHMEMAHHQGIIAKYFASSSEQPGSASNKEYIYWVTLTVLLAVIGLLQFLTMARTLKRTIAEAAVKARPGKKQRPAAVQPTGQDKMISAMEEQARSLHLLSLLQREGRLVDFLQEDLRPYDDSQIGAAVRSIQESCQKALNEFITLNAVMEQEEGEEVTIPPGFDVNAVRLTGNVTGSPPFKGILQHRGWRVSKFSMPSLSAKQDPNIIAPAEVEIG

Foldseek 3Di:
DDPPPPVVVVVVVVVVVVVVVVVVVVVVVVVVVVVVVVVVVVVVDDDDDPPDPPPVVVVVVVVVVVVVVVVVVVVVVVVVVVVVVVVVVCVVVPPDPPPPPVPPPPQDPVSVVVVVQVVLLVVLQLLLLLCVQQVVVVVVPDDCVVDDPVVCVVNVVSSVVRSVVSCVVFWDKDFLAPDDQFDKDWAAAPDDCVSDPDDDPDDDGDRDIDGRHGRDIDTPGGHDDDDDPPDDSVCSDDDDDDDD

Organism: NCBI:txid201089

Mean predicted aligned error: 18.97 Å

Secondary structure (DSSP, 8-state):
------HHHHHHHHHHHHHHHHHHHHHHHHHHHHHHHHHHHHHHS------SSHHHHHHHHHHHHHHHHHHHHHHHHHHHHHHHHHHHHHHHH-S----------PPPHHHHHHHHHHHHHHHHHHHHHHHHHH-HHHHHHS--TTS-HHHHHHHHHHHHHHHHHHHHHHEEEEESS-SPTT-EEEE-TT--TTT----S---SSSPEEEE-S---EEEEEE-PPPPPTTS-TT-SSPPP----

Solvent-accessible surface area (backbone atoms only — not comparable to full-atom values): 14824 Å² total; per-residue (Å²): 136,82,84,71,77,54,68,65,60,57,48,48,52,54,50,51,54,50,51,50,50,50,52,54,52,49,52,55,50,52,52,53,58,54,47,56,61,46,51,61,50,48,77,76,50,71,99,68,83,88,85,74,71,69,64,60,59,52,50,53,54,53,52,50,52,52,52,51,51,52,53,51,51,53,52,49,55,51,52,53,50,51,50,54,49,52,52,53,53,45,58,67,66,66,52,70,75,73,72,74,63,73,70,78,74,70,72,46,76,63,53,51,49,53,53,50,51,52,51,52,35,55,56,36,44,55,52,21,50,34,32,73,61,20,40,49,61,60,61,74,70,53,81,64,84,88,57,53,72,69,60,48,56,56,52,49,51,53,34,49,52,32,33,50,52,49,43,57,73,32,38,41,77,39,62,66,41,92,63,57,67,71,36,82,43,76,46,58,70,89,63,58,71,88,77,51,81,89,81,80,92,87,75,87,72,63,64,44,76,48,63,35,83,67,40,58,77,37,80,79,44,80,55,76,81,82,82,61,90,86,58,64,52,88,59,52,69,84,88,86,77,90,84,130

InterPro domains:
  IPR021212 Domain of unknown function DUF2760 [PF10816] (120-242)